Protein AF-A0A9D0L719-F1 (afdb_monomer)

Foldseek 3Di:
DDDDDDDDDDDDDDDDPPPPPQDDPAAQLVDFDPNNPPPATRLSDPSLLDAPSPDQADQVDPGNSNVPPDHHLRDPSQLDAPGPFAADAPPPDRSVNNPAHHLSDPSQLPAPGPDDADQVDQDNSVVNPGHHLRDPSQQDAPGPDDAPLDDQDRSNRPPAHHLRDPSCLPPPVNQAALVPQQLVVCCVFADDVQDQHDCDHVQRHHSNDLVQQQDFHPVCVVVRHGNLLCVLVCLVVVVPPPVTDRDDPVNSVSSVSCVVSPHHD

Nearest PDB structures (foldseek):
  1b82-assembly2_B  TM=2.796E-01  e=8.563E+00  Phanerodontia chrysosporium

pLDDT: mean 88.13, std 13.25, range [36.31, 97.19]

Secondary structure (DSSP, 8-state):
---------------------PPPS---TTSSS-SS-SS--GGGSGGG-STTS-PPP-TTSSS-SS-SS--GGGSGGG--TT-S----TTSSS-SS-SS--GGGSGGG--TTSS----TTSSS-TT-SS--GGGSGGG-STT-S----SSSS--SS-SS--GGGSGGGTT-GGGS--IIIIIHHHHHHHT--TTTT-SSS-GGG--TT-HHHHTSBPSTTGGGT-BHHHHHHHHHHTT-SSTTSPPPPHHHHHHHHHHHHTT---

Structure (mmCIF, N/CA/C/O backbone):
data_AF-A0A9D0L719-F1
#
_entry.id   AF-A0A9D0L719-F1
#
loop_
_atom_site.group_PDB
_atom_site.id
_atom_site.type_symbol
_atom_site.label_atom_id
_atom_site.label_alt_id
_atom_site.label_comp_id
_atom_site.label_asym_id
_atom_site.label_entity_id
_atom_site.label_seq_id
_atom_site.pdbx_PDB_ins_code
_atom_site.Cartn_x
_atom_site.Cartn_y
_atom_site.Cartn_z
_atom_site.occupancy
_atom_site.B_iso_or_equiv
_atom_site.auth_seq_id
_atom_site.auth_comp_id
_atom_site.auth_asym_id
_atom_site.auth_atom_id
_atom_site.pdbx_PDB_model_num
ATOM 1 N N . MET A 1 1 ? -54.153 -22.529 121.493 1.00 42.50 1 MET A N 1
ATOM 2 C CA . MET A 1 1 ? -53.128 -22.123 120.504 1.00 42.50 1 MET A CA 1
ATOM 3 C C . MET A 1 1 ? -53.772 -21.974 119.135 1.00 42.50 1 MET A C 1
ATOM 5 O O . MET A 1 1 ? -54.238 -22.976 118.611 1.00 42.50 1 MET A O 1
ATOM 9 N N . LYS A 1 2 ? -53.812 -20.753 118.588 1.00 40.91 2 LYS A N 1
ATOM 10 C CA . LYS A 1 2 ? -53.581 -20.433 117.163 1.00 40.91 2 LYS A CA 1
ATOM 11 C C . LYS A 1 2 ? -53.784 -18.927 116.959 1.00 40.91 2 LYS A C 1
ATOM 13 O O . LYS A 1 2 ? -54.899 -18.427 117.037 1.00 40.91 2 LYS A O 1
ATOM 18 N N . VAL A 1 3 ? -52.668 -18.232 116.759 1.00 36.31 3 VAL A N 1
ATOM 19 C CA . VAL A 1 3 ? -52.584 -16.821 116.361 1.00 36.31 3 VAL A CA 1
ATOM 20 C C . VAL A 1 3 ? -52.858 -16.746 114.854 1.00 36.31 3 VAL A C 1
ATOM 22 O O . VAL A 1 3 ? -52.366 -17.595 114.111 1.00 36.31 3 VAL A O 1
ATOM 25 N N . ARG A 1 4 ? -53.652 -15.769 114.401 1.00 45.12 4 ARG A N 1
ATOM 26 C CA . ARG A 1 4 ? -53.838 -15.449 112.975 1.00 45.12 4 ARG A CA 1
ATOM 27 C C . ARG A 1 4 ? -52.968 -14.239 112.626 1.00 45.12 4 ARG A C 1
ATOM 29 O O . ARG A 1 4 ? -53.037 -13.232 113.323 1.00 45.12 4 ARG A O 1
ATOM 36 N N . VAL A 1 5 ? -52.172 -14.348 111.564 1.00 44.00 5 VAL A N 1
ATOM 37 C CA . VAL A 1 5 ? -51.312 -13.285 111.019 1.00 44.00 5 VAL A CA 1
ATOM 38 C C . VAL A 1 5 ? -51.608 -13.130 109.527 1.00 44.00 5 VAL A C 1
ATOM 40 O O . VAL A 1 5 ? -51.545 -14.139 108.835 1.00 44.00 5 VAL A O 1
ATOM 43 N N . GLY A 1 6 ? -51.874 -11.878 109.109 1.00 45.22 6 GLY A N 1
ATOM 44 C CA . GLY A 1 6 ? -51.647 -11.239 107.788 1.00 45.22 6 GLY A CA 1
ATOM 45 C C . GLY A 1 6 ? -52.233 -11.904 106.527 1.00 45.22 6 GLY A C 1
ATOM 46 O O . GLY A 1 6 ? -52.475 -13.096 106.503 1.00 45.22 6 GLY A O 1
ATOM 47 N N . TRP A 1 7 ? -52.482 -11.229 105.406 1.00 45.81 7 TRP A N 1
ATOM 48 C CA . TRP A 1 7 ? -51.793 -10.084 104.809 1.00 45.81 7 TRP A CA 1
ATOM 49 C C . TRP A 1 7 ? -52.713 -9.362 103.802 1.00 45.81 7 TRP A C 1
ATOM 51 O O . TRP A 1 7 ? -53.583 -9.982 103.194 1.00 45.81 7 TRP A O 1
ATOM 61 N N . LEU A 1 8 ? -52.491 -8.055 103.628 1.00 49.97 8 LEU A N 1
ATOM 62 C CA . LEU A 1 8 ? -53.053 -7.208 102.568 1.00 49.97 8 LEU A CA 1
ATOM 63 C C . LEU A 1 8 ? -52.314 -7.462 101.244 1.00 49.97 8 LEU A C 1
ATOM 65 O O . LEU A 1 8 ? -51.085 -7.473 101.238 1.00 49.97 8 LEU A O 1
ATOM 69 N N . ALA A 1 9 ? -53.042 -7.588 100.132 1.00 52.53 9 ALA A N 1
ATOM 70 C CA . ALA A 1 9 ? -52.480 -7.566 98.781 1.00 52.53 9 ALA A CA 1
ATOM 71 C C . ALA A 1 9 ? -53.086 -6.393 97.993 1.00 52.53 9 ALA A C 1
ATOM 73 O O . ALA A 1 9 ? -54.304 -6.296 97.851 1.00 52.53 9 ALA A O 1
ATOM 74 N N . ALA A 1 10 ? -52.224 -5.485 97.532 1.00 51.38 10 ALA A N 1
ATOM 75 C CA . ALA A 1 10 ? -52.569 -4.344 96.691 1.00 51.38 10 ALA A CA 1
ATOM 76 C C . ALA A 1 10 ? -52.697 -4.785 95.224 1.00 51.38 10 ALA A C 1
ATOM 78 O O . ALA A 1 10 ? -51.830 -5.488 94.709 1.00 51.38 10 ALA A O 1
ATOM 79 N N . ALA A 1 11 ? -53.774 -4.368 94.557 1.00 50.62 11 ALA A N 1
ATOM 80 C CA . ALA A 1 11 ? -53.999 -4.620 93.139 1.00 50.62 11 ALA A CA 1
ATOM 81 C C . ALA A 1 11 ? -53.225 -3.598 92.290 1.00 50.62 11 ALA A C 1
ATOM 83 O O . ALA A 1 11 ? -53.517 -2.403 92.328 1.00 50.62 11 ALA A O 1
ATOM 84 N N . VAL A 1 12 ? -52.243 -4.077 91.526 1.00 52.75 12 VAL A N 1
ATOM 85 C CA . VAL A 1 12 ? -51.563 -3.313 90.473 1.00 52.75 12 VAL A CA 1
ATOM 86 C C . VAL A 1 12 ? -52.356 -3.503 89.183 1.00 52.75 12 VAL A C 1
ATOM 88 O O . VAL A 1 12 ? -52.535 -4.627 88.719 1.00 52.75 12 VAL A O 1
ATOM 91 N N . TRP A 1 13 ? -52.859 -2.405 88.624 1.00 50.84 13 TRP A N 1
ATOM 92 C CA . TRP A 1 13 ? -53.508 -2.386 87.317 1.00 50.84 13 TRP A CA 1
ATOM 93 C C . TRP A 1 13 ? -52.431 -2.405 86.229 1.00 50.84 13 TRP A C 1
ATOM 95 O O . TRP A 1 13 ? -51.700 -1.432 86.061 1.00 50.84 13 TRP A O 1
ATOM 105 N N . LEU A 1 14 ? -52.321 -3.522 85.510 1.00 50.91 14 LEU A N 1
ATOM 106 C CA . LEU A 1 14 ? -51.529 -3.614 84.285 1.00 50.91 14 LEU A CA 1
ATOM 107 C C . LEU A 1 14 ? -52.309 -2.930 83.156 1.00 50.91 14 LEU A C 1
ATOM 109 O O . LEU A 1 14 ? -53.367 -3.407 82.749 1.00 50.91 14 LEU A O 1
ATOM 113 N N . VAL A 1 15 ? -51.790 -1.807 82.666 1.00 55.16 15 VAL A N 1
ATOM 114 C CA . VAL A 1 15 ? -52.204 -1.228 81.383 1.00 55.16 15 VAL A CA 1
ATOM 115 C C . VAL A 1 15 ? -51.510 -2.061 80.300 1.00 55.16 15 VAL A C 1
ATOM 117 O O . VAL A 1 15 ? -50.293 -2.244 80.400 1.00 55.16 15 VAL A O 1
ATOM 120 N N . PRO A 1 16 ? -52.217 -2.615 79.301 1.00 50.12 16 PRO A N 1
ATOM 121 C CA . PRO A 1 16 ? -51.558 -3.362 78.245 1.00 50.12 16 PRO A CA 1
ATOM 122 C C . PRO A 1 16 ? -50.763 -2.368 77.396 1.00 50.12 16 PRO A C 1
ATOM 124 O O . PRO A 1 16 ? -51.339 -1.526 76.711 1.00 50.12 16 PRO A O 1
ATOM 127 N N . LEU A 1 17 ? -49.434 -2.459 77.468 1.00 50.00 17 LEU A N 1
ATOM 128 C CA . LEU A 1 17 ? -48.547 -1.921 76.446 1.00 50.00 17 LEU A CA 1
ATOM 129 C C . LEU A 1 17 ? -48.868 -2.667 75.149 1.00 50.00 17 LEU A C 1
ATOM 131 O O . LEU A 1 17 ? -48.388 -3.775 74.924 1.00 50.00 17 LEU A O 1
ATOM 135 N N . TRP A 1 18 ? -49.715 -2.071 74.315 1.00 53.53 18 TRP A N 1
ATOM 136 C CA . TRP A 1 18 ? -49.665 -2.325 72.884 1.00 53.53 18 TRP A CA 1
ATOM 137 C C . TRP A 1 18 ? -48.338 -1.739 72.411 1.00 53.53 18 TRP A C 1
ATOM 139 O O . TRP A 1 18 ? -48.244 -0.552 72.111 1.00 53.53 18 TRP A O 1
ATOM 149 N N . ALA A 1 19 ? -47.287 -2.559 72.446 1.00 51.88 19 ALA A N 1
ATOM 150 C CA . ALA A 1 19 ? -46.149 -2.331 71.580 1.00 51.88 19 ALA A CA 1
ATOM 151 C C . ALA A 1 19 ? -46.726 -2.298 70.164 1.00 51.88 19 ALA A C 1
ATOM 153 O O . ALA A 1 19 ? -47.329 -3.279 69.724 1.00 51.88 19 ALA A O 1
ATOM 154 N N . ALA A 1 20 ? -46.629 -1.142 69.510 1.00 51.88 20 ALA A N 1
ATOM 155 C CA . ALA A 1 20 ? -46.748 -1.088 68.068 1.00 51.88 20 ALA A CA 1
ATOM 156 C C . ALA A 1 20 ? -45.791 -2.158 67.542 1.00 51.88 20 ALA A C 1
ATOM 158 O O . ALA A 1 20 ? -44.602 -2.135 67.861 1.00 51.88 20 ALA A O 1
ATOM 159 N N . ALA A 1 21 ? -46.336 -3.166 66.870 1.00 49.75 21 ALA A N 1
ATOM 160 C CA . ALA A 1 21 ? -45.510 -4.056 66.090 1.00 49.75 21 ALA A CA 1
ATOM 161 C C . ALA A 1 21 ? -44.836 -3.161 65.047 1.00 49.75 21 ALA A C 1
ATOM 163 O O . ALA A 1 21 ? -45.523 -2.663 64.159 1.00 49.75 21 ALA A O 1
ATOM 164 N N . CYS A 1 22 ? -43.537 -2.896 65.213 1.00 50.44 22 CYS A N 1
ATOM 165 C CA . CYS A 1 22 ? -42.690 -2.566 64.079 1.00 50.44 22 CYS A CA 1
ATOM 166 C C . CYS A 1 22 ? -42.919 -3.691 63.073 1.00 50.44 22 CYS A C 1
ATOM 168 O O . CYS A 1 22 ? -42.755 -4.872 63.402 1.00 50.44 22 CYS A O 1
ATOM 170 N N . THR A 1 23 ? -43.440 -3.325 61.912 1.00 54.09 23 THR A N 1
ATOM 171 C CA . THR A 1 23 ? -43.460 -4.188 60.740 1.00 54.09 23 THR A CA 1
ATOM 172 C C . THR A 1 23 ? -42.029 -4.637 60.421 1.00 54.09 23 THR A C 1
ATOM 174 O O . THR A 1 23 ? -41.075 -3.997 60.864 1.00 54.09 23 THR A O 1
ATOM 177 N N . PRO A 1 24 ? -41.880 -5.819 59.804 1.00 54.25 24 PRO A N 1
ATOM 178 C CA . PRO A 1 24 ? -40.588 -6.461 59.611 1.00 54.25 24 PRO A CA 1
ATOM 179 C C . PRO A 1 24 ? -39.684 -5.630 58.700 1.00 54.25 24 PRO A C 1
ATOM 181 O O . PRO A 1 24 ? -40.173 -4.830 57.919 1.00 54.25 24 PRO A O 1
ATOM 184 N N . GLU A 1 25 ? -38.392 -5.904 58.835 1.00 64.56 25 GLU A N 1
ATOM 185 C CA . GLU A 1 25 ? -37.200 -5.446 58.105 1.00 64.56 25 GLU A CA 1
AT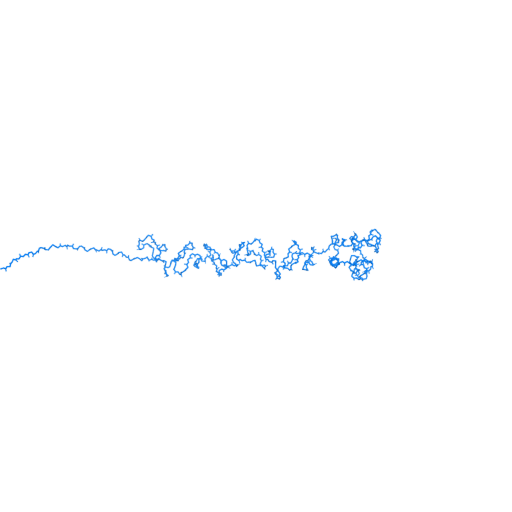OM 186 C C . GLU A 1 25 ? -37.287 -5.749 56.590 1.00 64.56 25 GLU A C 1
ATOM 188 O O . GLU A 1 25 ? -36.450 -6.465 56.044 1.00 64.56 25 GLU A O 1
ATOM 193 N N . PHE A 1 26 ? -38.389 -5.363 55.948 1.00 79.56 26 PHE A N 1
ATOM 194 C CA . PHE A 1 26 ? -38.754 -5.753 54.594 1.00 79.56 26 PHE A CA 1
ATOM 195 C C . PHE A 1 26 ? -39.176 -4.524 53.798 1.00 79.56 26 PHE A C 1
ATOM 197 O O . PHE A 1 26 ? -40.250 -3.973 54.043 1.00 79.56 26 PHE A O 1
ATOM 204 N N . GLU A 1 27 ? -38.338 -4.180 52.831 1.00 86.31 27 GLU A N 1
ATOM 205 C CA . GLU A 1 27 ? -38.606 -3.186 51.802 1.00 86.31 27 GLU A CA 1
ATOM 206 C C . GLU A 1 27 ? -39.452 -3.800 50.673 1.00 86.31 27 GLU A C 1
ATOM 208 O O . GLU A 1 27 ? -39.205 -4.934 50.242 1.00 86.31 27 GLU A O 1
ATOM 213 N N . ASP A 1 28 ? -40.480 -3.080 50.208 1.00 86.81 28 ASP A N 1
ATOM 214 C CA . ASP A 1 28 ? -41.312 -3.490 49.068 1.00 86.81 28 ASP A CA 1
ATOM 215 C C . ASP A 1 28 ? -40.892 -2.740 47.802 1.00 86.81 28 ASP A C 1
ATOM 217 O O . ASP A 1 28 ? -41.445 -1.704 47.455 1.00 86.81 28 ASP A O 1
ATOM 221 N N . CYS A 1 29 ? -39.979 -3.342 47.046 1.00 86.56 29 CYS A N 1
ATOM 222 C CA . CYS A 1 29 ? -39.356 -2.776 45.841 1.00 86.56 29 CYS A CA 1
ATOM 223 C C . CYS A 1 29 ? -40.323 -2.455 44.687 1.00 86.56 29 CYS A C 1
ATOM 225 O O . CYS A 1 29 ? -39.916 -1.958 43.639 1.00 86.56 29 CYS A O 1
ATOM 227 N N . GLN A 1 30 ? -41.606 -2.803 44.821 1.00 85.25 30 GLN A N 1
ATOM 228 C CA . GLN A 1 30 ? -42.641 -2.528 43.823 1.00 85.25 30 GLN A CA 1
ATOM 229 C C . GLN A 1 30 ? -43.542 -1.352 44.212 1.00 85.25 30 GLN A C 1
ATOM 231 O O . GLN A 1 30 ? -44.488 -1.040 43.473 1.00 85.25 30 GLN A O 1
ATOM 236 N N . GLN A 1 31 ? -43.314 -0.727 45.367 1.00 84.31 31 GLN A N 1
ATOM 237 C CA . GLN A 1 31 ? -44.047 0.439 45.842 1.00 84.31 31 GLN A CA 1
ATOM 238 C C . GLN A 1 31 ? -43.074 1.581 46.151 1.00 84.31 31 GLN A C 1
ATOM 240 O O . GLN A 1 31 ? -42.043 1.331 46.744 1.00 84.31 31 GLN A O 1
ATOM 245 N N . PRO A 1 32 ? -43.426 2.831 45.800 1.00 86.88 32 PRO A N 1
ATOM 246 C CA . PRO A 1 32 ? -42.600 3.983 46.133 1.00 86.88 32 PRO A CA 1
ATOM 247 C C . PRO A 1 32 ? -42.640 4.281 47.634 1.00 86.88 32 PRO A C 1
ATOM 249 O O . PRO A 1 32 ? -43.701 4.673 48.143 1.00 86.88 32 PRO A O 1
ATOM 252 N N . GLY A 1 33 ? -41.496 4.211 48.310 1.00 89.81 33 GLY A N 1
ATOM 253 C CA . GLY A 1 33 ? -41.402 4.448 49.749 1.00 89.81 33 GLY A CA 1
ATOM 254 C C . GLY A 1 33 ? -40.082 3.990 50.364 1.00 89.81 33 GLY A C 1
ATOM 255 O O . GLY A 1 33 ? -39.223 3.497 49.661 1.00 89.81 33 GLY A O 1
ATOM 256 N N . ASP A 1 34 ? -39.934 4.280 51.660 1.00 90.75 34 ASP A N 1
ATOM 257 C CA . ASP A 1 34 ? -38.930 3.709 52.575 1.00 90.75 34 ASP A CA 1
ATOM 258 C C . ASP A 1 34 ? -39.771 2.974 53.629 1.00 90.75 34 ASP A C 1
ATOM 260 O O . ASP A 1 34 ? -40.221 3.568 54.622 1.00 90.75 34 ASP A O 1
ATOM 264 N N . GLU A 1 35 ? -40.190 1.751 53.303 1.00 90.44 35 GLU A N 1
ATOM 265 C CA . GLU A 1 35 ? -41.173 0.980 54.070 1.00 90.44 35 GLU A CA 1
ATOM 266 C C . GLU A 1 35 ? -40.598 0.455 55.387 1.00 90.44 35 GLU A C 1
ATOM 268 O O . GLU A 1 35 ? -41.354 0.241 56.350 1.00 90.44 35 GLU A O 1
ATOM 273 N N . ASP A 1 36 ? -39.282 0.248 55.438 1.00 88.44 36 ASP A N 1
ATOM 274 C CA . ASP A 1 36 ? -38.571 -0.242 56.617 1.00 88.44 36 ASP A CA 1
ATOM 275 C C . ASP A 1 36 ? -37.967 0.878 57.504 1.00 88.44 36 ASP A C 1
ATOM 277 O O . ASP A 1 36 ? -37.484 0.601 58.611 1.00 88.44 36 ASP A O 1
ATOM 281 N N . GLU A 1 37 ? -38.109 2.142 57.084 1.00 89.38 37 GLU A N 1
ATOM 282 C CA . GLU A 1 37 ? -37.642 3.373 57.738 1.00 89.38 37 GLU A CA 1
ATOM 283 C C . GLU A 1 37 ? -36.113 3.411 57.971 1.00 89.38 37 GLU A C 1
ATOM 285 O O . GLU A 1 37 ? -35.635 4.018 58.947 1.00 89.38 37 GLU A O 1
ATOM 290 N N . ASN A 1 38 ? -35.322 2.760 57.110 1.00 89.31 38 ASN A N 1
ATOM 291 C CA . ASN A 1 38 ? -33.860 2.714 57.215 1.00 89.31 38 ASN A CA 1
ATOM 292 C C . ASN A 1 38 ? -33.152 3.914 56.545 1.00 89.31 38 ASN A C 1
ATOM 294 O O . ASN A 1 38 ? -31.953 4.130 56.779 1.00 89.31 38 ASN A O 1
ATOM 298 N N . GLY A 1 39 ? -33.897 4.741 55.804 1.00 90.94 39 GLY A N 1
ATOM 299 C CA . GLY A 1 39 ? -33.417 5.938 55.115 1.00 90.94 39 GLY A CA 1
ATOM 300 C C . GLY A 1 39 ? -33.054 5.739 53.642 1.00 90.94 39 GLY A C 1
ATOM 301 O O . GLY A 1 39 ? -32.592 6.707 53.026 1.00 90.94 39 GLY A O 1
ATOM 302 N N . TYR A 1 40 ? -33.246 4.540 53.100 1.00 90.88 40 TYR A N 1
ATOM 303 C CA . TYR A 1 40 ? -33.174 4.203 51.680 1.00 90.88 40 TYR A CA 1
ATOM 304 C C . TYR A 1 40 ? -34.565 3.778 51.199 1.00 90.88 40 TYR A C 1
ATOM 306 O O . TYR A 1 40 ? -35.425 3.461 52.006 1.00 90.88 40 TYR A O 1
ATOM 314 N N . ALA A 1 41 ? -34.813 3.896 49.901 1.00 90.25 41 ALA A N 1
ATOM 315 C CA . ALA A 1 41 ? -36.130 3.701 49.311 1.00 90.25 41 ALA A CA 1
ATOM 316 C C . ALA A 1 41 ? -35.980 3.009 47.962 1.00 90.25 41 ALA A C 1
ATOM 318 O O . ALA A 1 41 ? -35.047 3.331 47.218 1.00 90.25 41 ALA A O 1
ATOM 319 N N . ASP A 1 42 ? -36.923 2.142 47.604 1.00 88.00 42 ASP A N 1
ATOM 320 C CA . ASP A 1 42 ? -36.975 1.528 46.273 1.00 88.00 42 ASP A CA 1
ATOM 321 C C . ASP A 1 42 ? -35.630 0.845 45.899 1.00 88.00 42 ASP A C 1
ATOM 323 O O . ASP A 1 42 ? -35.023 0.126 46.691 1.00 88.00 42 ASP A O 1
ATOM 327 N N . CYS A 1 43 ? -35.119 1.086 44.687 1.00 90.75 43 CYS A N 1
ATOM 328 C CA . CYS A 1 43 ? -33.845 0.539 44.211 1.00 90.75 43 CYS A CA 1
ATOM 329 C C . CYS A 1 43 ? -32.598 1.210 44.795 1.00 90.75 43 CYS A C 1
ATOM 331 O O . CYS A 1 43 ? -31.495 0.701 44.591 1.00 90.75 43 CYS A O 1
ATOM 333 N N . ASP A 1 44 ? -32.760 2.301 45.549 1.00 90.38 44 ASP A N 1
ATOM 334 C CA . ASP A 1 44 ? -31.671 2.850 46.359 1.00 90.38 44 ASP A CA 1
ATOM 335 C C . ASP A 1 44 ? -31.486 2.043 47.663 1.00 90.38 44 ASP A C 1
ATOM 337 O O . ASP A 1 44 ? -30.468 2.207 48.344 1.00 90.38 44 ASP A O 1
ATOM 341 N N . ASP A 1 45 ? -32.441 1.171 48.027 1.00 90.50 45 ASP A N 1
ATOM 342 C CA . ASP A 1 45 ? -32.318 0.243 49.151 1.00 90.50 45 ASP A CA 1
ATOM 343 C C . ASP A 1 45 ? -31.706 -1.098 48.721 1.00 90.50 45 ASP A C 1
ATOM 345 O O . ASP A 1 45 ? -32.198 -1.826 47.859 1.00 90.50 45 ASP A O 1
ATOM 349 N N . ARG A 1 46 ? -30.646 -1.497 49.423 1.00 89.56 46 ARG A N 1
ATOM 350 C CA . ARG A 1 46 ? -29.968 -2.780 49.227 1.00 89.56 46 ARG A CA 1
ATOM 351 C C . ARG A 1 46 ? -30.842 -4.000 49.536 1.00 89.56 46 ARG A C 1
ATOM 353 O O . ARG A 1 46 ? -30.522 -5.101 49.087 1.00 89.56 46 ARG A O 1
ATOM 360 N N . ALA A 1 47 ? -31.909 -3.851 50.314 1.00 89.44 47 ALA A N 1
ATOM 361 C CA . ALA A 1 47 ? -32.901 -4.901 50.520 1.00 89.44 47 ALA A CA 1
ATOM 362 C C . ALA A 1 47 ? -33.593 -5.310 49.205 1.00 89.44 47 ALA A C 1
ATOM 364 O O . ALA A 1 47 ? -34.065 -6.447 49.107 1.00 89.44 47 ALA A O 1
ATOM 365 N N . CYS A 1 48 ? -33.585 -4.430 48.197 1.00 90.25 48 CYS A N 1
ATOM 366 C CA . CYS A 1 48 ? -34.169 -4.662 46.879 1.00 90.25 48 CYS A CA 1
ATOM 367 C C . CYS A 1 48 ? -33.248 -5.330 45.860 1.00 90.25 48 CYS A C 1
ATOM 369 O O . CYS A 1 48 ? -33.731 -5.809 44.833 1.00 90.25 48 CYS A O 1
ATOM 371 N N . TRP A 1 49 ? -31.962 -5.464 46.180 1.00 91.25 49 TRP A N 1
ATOM 372 C CA . TRP A 1 49 ? -30.963 -6.127 45.342 1.00 91.25 49 TRP A CA 1
ATOM 373 C C . TRP A 1 49 ? -31.006 -7.646 45.553 1.00 91.25 49 TRP A C 1
ATOM 375 O O . TRP A 1 49 ? -30.139 -8.259 46.187 1.00 91.25 49 TRP A O 1
ATOM 385 N N . VAL A 1 50 ? -32.110 -8.253 45.114 1.00 87.81 50 VAL A N 1
ATOM 386 C CA . VAL A 1 50 ? -32.407 -9.687 45.228 1.00 87.81 50 VAL A CA 1
ATOM 387 C C . VAL A 1 50 ? -33.020 -10.212 43.933 1.00 87.81 50 VAL A C 1
ATOM 389 O O . VAL A 1 50 ? -33.761 -9.501 43.265 1.00 87.81 50 VAL A O 1
ATOM 392 N N . VAL A 1 51 ? -32.776 -11.489 43.612 1.00 84.00 51 VAL A N 1
ATOM 393 C CA . VAL A 1 51 ? -33.231 -12.107 42.352 1.00 84.00 51 VAL A CA 1
ATOM 394 C C . VAL A 1 51 ? -34.740 -11.910 42.162 1.00 84.00 51 VAL A C 1
ATOM 396 O O . VAL A 1 51 ? -35.549 -12.454 42.924 1.00 84.00 51 VAL A O 1
ATOM 399 N N . GLY A 1 52 ? -35.119 -11.174 41.114 1.00 77.75 52 GLY A N 1
ATOM 400 C CA . GLY A 1 52 ? -36.515 -10.848 40.802 1.00 77.75 52 GLY A CA 1
ATOM 401 C C . GLY A 1 52 ? -37.090 -9.642 41.560 1.00 77.75 52 GLY A C 1
ATOM 402 O O . GLY A 1 52 ? -38.313 -9.472 41.555 1.00 77.75 52 GLY A O 1
ATOM 403 N N . GLY A 1 53 ? -36.238 -8.829 42.197 1.00 78.88 53 GLY A N 1
ATOM 404 C CA . GLY A 1 53 ? -36.571 -7.559 42.858 1.00 78.88 53 GLY A CA 1
ATOM 405 C C . GLY A 1 53 ? -36.965 -6.446 41.882 1.00 78.88 53 GLY A C 1
ATOM 406 O O . GLY A 1 53 ? -37.769 -5.587 42.233 1.00 78.88 53 GLY A O 1
ATOM 407 N N . GLY A 1 54 ? -36.515 -6.532 40.624 1.00 83.00 54 GLY A N 1
ATOM 408 C CA . GLY A 1 54 ? -36.947 -5.648 39.536 1.00 83.00 54 GLY A CA 1
ATOM 409 C C . GLY A 1 54 ? -36.221 -4.304 39.474 1.00 83.00 54 GLY A C 1
ATOM 410 O O . GLY A 1 54 ? -36.670 -3.420 38.743 1.00 83.00 54 GLY A O 1
ATOM 411 N N . CYS A 1 55 ? -35.129 -4.156 40.221 1.00 89.50 55 CYS A N 1
ATOM 412 C CA . CYS A 1 55 ? -34.196 -3.055 40.046 1.00 89.50 55 CYS A CA 1
ATOM 413 C C . CYS A 1 55 ? -33.357 -3.274 38.790 1.00 89.50 55 CYS A C 1
ATOM 415 O O . CYS A 1 55 ? -33.159 -4.403 38.362 1.00 89.50 55 CYS A O 1
ATOM 417 N N . GLN A 1 56 ? -33.000 -2.177 38.135 1.00 89.38 56 GLN A N 1
ATOM 418 C CA . GLN A 1 56 ? -32.155 -2.190 36.948 1.00 89.38 56 GLN A CA 1
ATOM 419 C C . GLN A 1 56 ? -30.752 -1.804 37.366 1.00 89.38 56 GLN A C 1
ATOM 421 O O . GLN A 1 56 ? -30.594 -1.023 38.309 1.00 89.38 56 GLN A O 1
ATOM 426 N N . GLU A 1 57 ? -29.782 -2.299 36.619 1.00 91.38 57 GLU A N 1
ATOM 427 C CA . GLU A 1 57 ? -28.391 -2.041 36.922 1.00 91.38 57 GLU A CA 1
ATOM 428 C C . GLU A 1 57 ? -27.991 -0.578 36.798 1.00 91.38 57 GLU A C 1
ATOM 430 O O . GLU A 1 57 ? -28.426 0.166 35.906 1.00 91.38 57 GLU A O 1
ATOM 435 N N . VAL A 1 58 ? -27.120 -0.166 37.717 1.00 92.31 58 VAL A N 1
ATOM 436 C CA . VAL A 1 58 ? -26.452 1.128 37.675 1.00 92.31 58 VAL A CA 1
ATOM 437 C C . VAL A 1 58 ? -25.027 0.901 37.173 1.00 92.31 58 VAL A C 1
ATOM 439 O O . VAL A 1 58 ? -24.117 0.531 37.906 1.00 92.31 58 VAL A O 1
ATOM 442 N N . CYS A 1 59 ? -24.806 1.178 35.890 1.00 94.19 59 CYS A N 1
ATOM 443 C CA . CYS A 1 59 ? -23.605 0.747 35.163 1.00 94.19 59 CYS A CA 1
ATOM 444 C C . CYS A 1 59 ? -22.263 1.357 35.615 1.00 94.19 59 CYS A C 1
ATOM 446 O O . CYS A 1 59 ? -21.202 0.903 35.186 1.00 94.19 59 CYS A O 1
ATOM 448 N N . ASP A 1 60 ? -22.275 2.380 36.472 1.00 92.00 60 ASP A N 1
ATOM 449 C CA . ASP A 1 60 ? -21.083 2.961 37.103 1.00 92.00 60 ASP A CA 1
ATOM 450 C C . ASP A 1 60 ? -20.947 2.603 38.599 1.00 92.00 60 ASP A C 1
ATOM 452 O O . ASP A 1 60 ? -20.088 3.153 39.303 1.00 92.00 60 ASP A O 1
ATOM 456 N N . SER A 1 61 ? -21.763 1.659 39.079 1.00 91.00 61 SER A N 1
ATOM 457 C CA . SER A 1 61 ? -21.771 1.147 40.446 1.00 91.00 61 SER A CA 1
ATOM 458 C C . SER A 1 61 ? -20.843 -0.073 40.616 1.00 91.00 61 SER A C 1
ATOM 460 O O . SER A 1 61 ? -20.194 -0.564 39.690 1.00 91.00 61 SER A O 1
ATOM 462 N N . THR A 1 62 ? -20.710 -0.532 41.862 1.00 93.25 62 THR A N 1
ATOM 463 C CA . THR A 1 62 ? -20.036 -1.798 42.208 1.00 93.25 62 THR A CA 1
ATOM 464 C C . THR A 1 62 ? -20.987 -2.757 42.919 1.00 93.25 62 THR A C 1
ATOM 466 O O . THR A 1 62 ? -20.551 -3.555 43.757 1.00 93.25 62 THR A O 1
ATOM 469 N N . PHE A 1 63 ? -22.283 -2.579 42.707 1.00 92.62 63 PHE A N 1
ATOM 470 C CA . PHE A 1 63 ? -23.336 -3.381 43.297 1.00 92.62 63 PHE A CA 1
ATOM 471 C C . PHE A 1 63 ? -24.124 -4.057 42.179 1.00 92.62 63 PHE A C 1
ATOM 473 O O . PHE A 1 63 ? -24.130 -3.577 41.063 1.00 92.62 63 PHE A O 1
ATOM 480 N N . ASP A 1 64 ? -24.679 -5.209 42.523 1.00 93.19 64 ASP A N 1
ATOM 481 C CA . ASP A 1 64 ? -25.481 -6.087 41.672 1.00 93.19 64 ASP A CA 1
ATOM 482 C C . ASP A 1 64 ? -26.933 -5.788 42.065 1.00 93.19 64 ASP A C 1
ATOM 484 O O . ASP A 1 64 ? -27.454 -6.368 43.026 1.00 93.19 64 ASP A O 1
ATOM 488 N N . GLU A 1 65 ? -27.465 -4.701 41.509 1.00 93.19 65 GLU A N 1
ATOM 489 C CA . GLU A 1 65 ? -28.761 -4.112 41.836 1.00 93.19 65 GLU A CA 1
ATOM 490 C C . GLU A 1 65 ? -29.939 -5.024 41.461 1.00 93.19 65 GLU A C 1
ATOM 492 O O . GLU A 1 65 ? -30.965 -5.017 42.152 1.00 93.19 65 GLU A O 1
ATOM 497 N N . ASP A 1 66 ? -29.807 -5.831 40.414 1.00 92.31 66 ASP A N 1
ATOM 498 C CA . ASP A 1 66 ? -30.822 -6.775 39.948 1.00 92.31 66 ASP A CA 1
ATOM 499 C C . ASP A 1 66 ? -30.619 -8.213 40.494 1.00 92.31 66 ASP A C 1
ATOM 501 O O . ASP A 1 66 ? -31.559 -9.030 40.506 1.00 92.31 66 ASP A O 1
ATOM 505 N N . ALA A 1 67 ? -29.441 -8.457 41.085 1.00 92.94 67 ALA A N 1
ATOM 506 C CA . ALA A 1 67 ? -28.989 -9.677 41.746 1.00 92.94 67 ALA A CA 1
ATOM 507 C C . ALA A 1 67 ? -28.848 -10.896 40.825 1.00 92.94 67 ALA A C 1
ATOM 509 O O . ALA A 1 67 ? -29.043 -12.037 41.282 1.00 92.94 67 ALA A O 1
ATOM 510 N N . ASP A 1 68 ? -28.541 -10.692 39.549 1.00 92.50 68 ASP A N 1
ATOM 511 C CA . ASP A 1 68 ? -28.291 -11.766 38.592 1.00 92.50 68 ASP A CA 1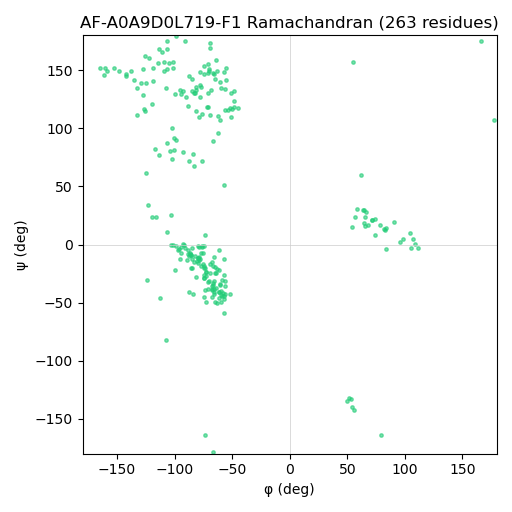
ATOM 512 C C . ASP A 1 68 ? -26.862 -12.349 38.682 1.00 92.50 68 ASP A C 1
ATOM 514 O O . ASP A 1 68 ? -26.615 -13.491 38.257 1.00 92.50 68 ASP A O 1
ATOM 518 N N . GLY A 1 69 ? -25.965 -11.643 39.378 1.00 92.88 69 GLY A N 1
ATOM 519 C CA . GLY A 1 69 ? -24.588 -12.041 39.649 1.00 92.88 69 GLY A CA 1
ATOM 520 C C . GLY A 1 69 ? -23.519 -11.255 38.889 1.00 92.88 69 GLY A C 1
ATOM 521 O O . GLY A 1 69 ? -22.332 -11.568 39.082 1.00 92.88 69 GLY A O 1
ATOM 522 N N . ALA A 1 70 ? -23.894 -10.280 38.064 1.00 94.88 70 ALA A N 1
ATOM 523 C CA . ALA A 1 70 ? -23.000 -9.297 37.465 1.00 94.88 70 ALA A CA 1
ATOM 524 C C . ALA A 1 70 ? -23.171 -7.908 38.122 1.00 94.88 70 ALA A C 1
ATOM 526 O O . ALA A 1 70 ? -23.843 -7.772 39.135 1.00 94.88 70 ALA A O 1
ATOM 527 N N . TYR A 1 71 ? -22.346 -6.934 37.731 1.00 94.19 71 TYR A N 1
ATOM 528 C CA . TYR A 1 71 ? -22.466 -5.546 38.199 1.00 94.19 71 TYR A CA 1
ATOM 529 C C . TYR A 1 71 ? -21.652 -4.602 37.314 1.00 94.19 71 TYR A C 1
ATOM 531 O O . TYR A 1 71 ? -20.580 -4.961 36.798 1.00 94.19 71 TYR A O 1
ATOM 539 N N . GLY A 1 72 ? -22.089 -3.345 37.230 1.00 93.25 72 GLY A N 1
ATOM 540 C CA . GLY A 1 72 ? -21.414 -2.319 36.435 1.00 93.25 72 GLY A CA 1
ATOM 541 C C . GLY A 1 72 ? -21.257 -2.747 34.970 1.00 93.25 72 GLY A C 1
ATOM 542 O O . GLY A 1 72 ? -22.106 -3.425 34.417 1.00 93.25 72 GLY A O 1
ATOM 543 N N . CYS A 1 73 ? -20.135 -2.417 34.328 1.00 95.31 73 CYS A N 1
ATOM 544 C CA . CYS A 1 73 ? -19.914 -2.795 32.921 1.00 95.31 73 CYS A CA 1
ATOM 545 C C . CYS A 1 73 ? -19.591 -4.274 32.664 1.00 95.31 73 CYS A C 1
ATOM 547 O O . CYS A 1 73 ? -19.393 -4.656 31.514 1.00 95.31 73 CYS A O 1
ATOM 549 N N . PHE A 1 74 ? -19.508 -5.100 33.709 1.00 95.00 74 PHE A N 1
ATOM 550 C CA . PHE A 1 74 ? -19.434 -6.554 33.538 1.00 95.00 74 PHE A CA 1
ATOM 551 C C . PHE A 1 74 ? -20.819 -7.198 33.406 1.00 95.00 74 PHE A C 1
ATOM 553 O O . PHE A 1 74 ? -20.890 -8.414 33.241 1.00 95.00 74 PHE A O 1
ATOM 560 N N . ASP A 1 75 ? -21.871 -6.393 33.521 1.00 94.88 75 ASP A N 1
ATOM 561 C CA . ASP A 1 75 ? -23.268 -6.777 33.402 1.00 94.88 75 ASP A CA 1
ATOM 562 C C . ASP A 1 75 ? -23.792 -6.535 31.983 1.00 94.88 75 ASP A C 1
ATOM 564 O O . ASP A 1 75 ? -23.557 -5.461 31.420 1.00 94.88 75 ASP A O 1
ATOM 568 N N . ASP A 1 76 ? -24.486 -7.511 31.397 1.00 94.56 76 ASP A N 1
ATOM 569 C CA . ASP A 1 76 ? -25.019 -7.397 30.040 1.00 94.56 76 ASP A CA 1
ATOM 570 C C . ASP A 1 76 ? -26.244 -6.482 29.939 1.00 94.56 76 ASP A C 1
ATOM 572 O O . ASP A 1 76 ? -26.501 -5.934 28.862 1.00 94.56 76 ASP A O 1
ATOM 576 N N . ASP A 1 77 ? -26.935 -6.196 31.048 1.00 93.50 77 ASP A N 1
ATOM 577 C CA . ASP A 1 77 ? -27.989 -5.173 31.084 1.00 93.50 77 ASP A CA 1
ATOM 578 C C . ASP A 1 77 ? -27.431 -3.758 30.831 1.00 93.50 77 ASP A C 1
ATOM 580 O O . ASP A 1 77 ? -28.164 -2.847 30.425 1.00 93.50 77 ASP A O 1
ATOM 584 N N . CYS A 1 78 ? -26.119 -3.571 31.008 1.00 95.50 78 CYS A N 1
ATOM 585 C CA . CYS A 1 78 ? -25.418 -2.313 30.767 1.00 95.50 78 CYS A CA 1
ATOM 586 C C . CYS A 1 78 ? -24.906 -2.123 29.332 1.00 95.50 78 CYS A C 1
ATOM 588 O O . CYS A 1 78 ? -24.467 -1.020 28.983 1.00 95.50 78 CYS A O 1
ATOM 590 N N . TRP A 1 79 ? -24.991 -3.152 28.489 1.00 95.88 79 TRP A N 1
ATOM 591 C CA . TRP A 1 79 ? -24.485 -3.157 27.114 1.00 95.88 79 TRP A CA 1
ATOM 592 C C . TRP A 1 79 ? -25.536 -2.609 26.143 1.00 95.88 79 TRP A C 1
ATOM 594 O O . TRP A 1 79 ? -26.206 -3.327 25.396 1.00 95.88 79 TRP A O 1
ATOM 604 N N . VAL A 1 80 ? -25.751 -1.293 26.213 1.00 94.50 80 VAL A N 1
ATOM 605 C CA . VAL A 1 80 ? -26.788 -0.584 25.451 1.00 94.50 80 VAL A CA 1
ATOM 606 C C . VAL A 1 80 ? -26.223 0.616 24.704 1.00 94.50 80 VAL A C 1
ATOM 608 O O . VAL A 1 80 ? -25.482 1.409 25.276 1.00 94.50 80 VAL A O 1
ATOM 611 N N . ALA A 1 81 ? -26.679 0.823 23.464 1.00 95.31 81 ALA A N 1
ATOM 612 C CA . ALA A 1 81 ? -26.249 1.931 22.612 1.00 95.31 81 ALA A CA 1
ATOM 613 C C . ALA A 1 81 ? -26.277 3.296 23.326 1.00 95.31 81 ALA A C 1
ATOM 615 O O . ALA A 1 81 ? -27.343 3.812 23.694 1.00 95.31 81 ALA A O 1
ATOM 616 N N . GLY A 1 82 ? -25.106 3.925 23.449 1.00 90.06 82 GLY A N 1
ATOM 617 C CA . GLY A 1 82 ? -24.945 5.214 24.130 1.00 90.06 82 GLY A CA 1
ATOM 618 C C . GLY A 1 82 ? -24.917 5.121 25.660 1.00 90.06 82 GLY A C 1
ATOM 619 O O . GLY A 1 82 ? -25.113 6.142 26.329 1.00 90.06 82 GLY A O 1
ATOM 620 N N . GLY A 1 83 ? -24.699 3.919 26.197 1.00 91.00 83 GLY A N 1
ATOM 621 C CA . GLY A 1 83 ? -24.406 3.652 27.599 1.00 91.00 83 GLY A CA 1
ATOM 622 C C . GLY A 1 83 ? -23.054 4.218 28.044 1.00 91.00 83 GLY A C 1
ATOM 623 O O . GLY A 1 83 ? -22.351 4.907 27.304 1.00 91.00 83 GLY A O 1
ATOM 624 N N . SER A 1 84 ? -22.704 3.982 29.309 1.00 91.62 84 SER A N 1
ATOM 625 C CA . SER A 1 84 ? -21.436 4.446 29.897 1.00 91.62 84 SER A CA 1
ATOM 626 C C . SER A 1 84 ? -20.284 3.460 29.738 1.00 91.62 84 SER A C 1
ATOM 628 O O . SER A 1 84 ? -19.138 3.821 30.021 1.00 91.62 84 SER A O 1
ATOM 630 N N . CYS A 1 85 ? -20.593 2.224 29.358 1.00 95.19 85 CYS A N 1
ATOM 631 C CA . CYS A 1 85 ? -19.615 1.165 29.227 1.00 95.19 85 CYS A CA 1
ATOM 632 C C . CYS A 1 85 ? -18.769 1.347 27.978 1.00 95.19 85 CYS A C 1
ATOM 634 O O . CYS A 1 85 ? -19.133 2.075 27.057 1.00 95.19 85 CYS A O 1
ATOM 636 N N . LYS A 1 86 ? -17.560 0.800 28.048 1.00 95.50 86 LYS A N 1
ATOM 637 C CA . LYS A 1 86 ? -16.568 0.882 26.991 1.00 95.50 86 LYS A CA 1
ATOM 638 C C . LYS A 1 86 ? -16.252 -0.509 26.520 1.00 95.50 86 LYS A C 1
ATOM 640 O O . LYS A 1 86 ? -16.114 -1.398 27.358 1.00 95.50 86 LYS A O 1
ATOM 645 N N . GLU A 1 87 ? -16.083 -0.610 25.216 1.00 96.06 87 GLU A N 1
ATOM 646 C CA . GLU A 1 87 ? -15.729 -1.846 24.560 1.00 96.06 87 GLU A CA 1
ATOM 647 C C . GLU A 1 87 ? -14.440 -2.441 25.139 1.00 96.06 87 GLU A C 1
ATOM 649 O O . GLU A 1 87 ? -13.439 -1.744 25.381 1.00 96.06 87 GLU A O 1
ATOM 654 N N . VAL A 1 88 ? -14.476 -3.746 25.405 1.00 95.56 88 VAL A N 1
ATOM 655 C CA . VAL A 1 88 ? -13.350 -4.522 25.916 1.00 95.56 88 VAL A CA 1
ATOM 656 C C . VAL A 1 88 ? -12.809 -5.397 24.795 1.00 95.56 88 VAL A C 1
ATOM 658 O O . VAL A 1 88 ? -13.098 -6.582 24.690 1.00 95.56 88 VAL A O 1
ATOM 661 N N . CYS A 1 89 ? -11.899 -4.824 24.016 1.00 96.31 89 CYS A N 1
ATOM 662 C CA . CYS A 1 89 ? -11.307 -5.460 22.841 1.00 96.31 89 CYS A CA 1
ATOM 663 C C . CYS A 1 89 ? -10.753 -6.875 23.115 1.00 96.31 89 CYS A C 1
ATOM 665 O O . CYS A 1 89 ? -9.716 -7.041 23.772 1.00 96.31 89 CYS A O 1
ATOM 667 N N . GLY A 1 90 ? -11.420 -7.895 22.569 1.00 94.56 90 GLY A N 1
ATOM 668 C CA . GLY A 1 90 ? -11.083 -9.316 22.684 1.00 94.56 90 GLY A CA 1
ATOM 669 C C . GLY A 1 90 ? -11.977 -10.117 23.642 1.00 94.56 90 GLY A C 1
ATOM 670 O O . GLY A 1 90 ? -11.619 -11.255 23.979 1.00 94.56 90 GLY A O 1
ATOM 671 N N . SER A 1 91 ? -13.083 -9.544 24.125 1.00 94.12 91 SER A N 1
ATOM 672 C CA . SER A 1 91 ? -14.075 -10.202 24.980 1.00 94.12 91 SER A CA 1
ATOM 673 C C . SER A 1 91 ? -15.077 -11.058 24.192 1.00 94.12 91 SER A C 1
ATOM 675 O O . SER A 1 91 ? -15.560 -12.065 24.727 1.00 94.12 91 SER A O 1
ATOM 677 N N . GLY A 1 92 ? -15.346 -10.718 22.926 1.00 95.50 92 GLY A N 1
ATOM 678 C CA . GLY A 1 92 ? -16.401 -11.313 22.104 1.00 95.50 92 GLY A CA 1
ATOM 679 C C . GLY A 1 92 ? -17.802 -10.743 22.339 1.00 95.50 92 GLY A C 1
ATOM 680 O O . GLY A 1 92 ? -18.771 -11.381 21.909 1.00 95.50 92 GLY A O 1
ATOM 681 N N . PHE A 1 93 ? -17.926 -9.614 23.038 1.00 96.38 93 PHE A N 1
ATOM 682 C CA . PHE A 1 93 ? -19.192 -8.943 23.348 1.00 96.38 93 PHE A CA 1
ATOM 683 C C . PHE A 1 93 ? -19.155 -7.480 22.894 1.00 96.38 93 PHE A C 1
ATOM 685 O O . PHE A 1 93 ? -18.091 -6.975 22.601 1.00 96.38 93 PHE A O 1
ATOM 692 N N . ASP A 1 94 ? -20.328 -6.859 22.780 1.00 97.00 94 ASP A N 1
ATOM 693 C CA . ASP A 1 94 ? -20.531 -5.458 22.378 1.00 97.00 94 ASP A CA 1
ATOM 694 C C . ASP A 1 94 ? -20.864 -4.669 23.648 1.00 97.00 94 ASP A C 1
ATOM 696 O O . ASP A 1 94 ? -22.037 -4.526 24.004 1.00 97.00 94 ASP A O 1
ATOM 700 N N . GLU A 1 95 ? -19.851 -4.300 24.435 1.00 96.88 95 GLU A N 1
ATOM 701 C CA . GLU A 1 95 ? -20.068 -3.804 25.801 1.00 96.88 95 GLU A CA 1
ATOM 702 C C . GLU A 1 95 ? -20.554 -2.357 25.865 1.00 96.88 95 GLU A C 1
ATOM 704 O O . GLU A 1 95 ? -21.091 -1.930 26.894 1.00 96.88 95 GLU A O 1
ATOM 709 N N . ASP A 1 96 ? -20.387 -1.587 24.793 1.00 96.31 96 ASP A N 1
ATOM 710 C CA . ASP A 1 96 ? -20.955 -0.242 24.678 1.00 96.31 96 ASP A CA 1
ATOM 711 C C . ASP A 1 96 ? -22.284 -0.194 23.893 1.00 96.31 96 ASP A C 1
ATOM 713 O O . ASP A 1 96 ? -22.978 0.836 23.885 1.00 96.31 96 ASP A O 1
ATOM 717 N N . GLY A 1 97 ? -22.690 -1.339 23.338 1.00 96.38 97 GLY A N 1
ATOM 718 C CA . GLY A 1 97 ? -23.985 -1.610 22.732 1.00 96.38 97 GLY A CA 1
ATOM 719 C C . GLY A 1 97 ? -24.206 -0.908 21.395 1.00 96.38 97 GLY A C 1
ATOM 720 O O . GLY A 1 97 ? -25.368 -0.664 21.036 1.00 96.38 97 GLY A O 1
ATOM 721 N N . ASP A 1 98 ? -23.149 -0.498 20.693 1.00 96.25 98 ASP A N 1
ATOM 722 C CA . ASP A 1 98 ? -23.242 0.238 19.430 1.00 96.25 98 ASP A CA 1
ATOM 723 C C . ASP A 1 98 ? -23.531 -0.653 18.205 1.00 96.25 98 ASP A C 1
ATOM 725 O O . ASP A 1 98 ? -23.982 -0.159 17.157 1.00 96.25 98 ASP A O 1
ATOM 729 N N . GLY A 1 99 ? -23.417 -1.973 18.382 1.00 96.12 99 GLY A N 1
ATOM 730 C CA . GLY A 1 99 ? -23.681 -3.005 17.386 1.00 96.12 99 GLY A CA 1
ATOM 731 C C . GLY A 1 99 ? -22.433 -3.689 16.828 1.00 96.12 99 GLY A C 1
ATOM 732 O O . GLY A 1 99 ? -22.581 -4.505 15.907 1.00 96.12 99 GLY A O 1
ATOM 733 N N . SER A 1 100 ? -21.252 -3.367 17.350 1.00 97.00 100 SER A N 1
ATOM 734 C CA . SER A 1 100 ? -19.950 -3.911 16.951 1.00 97.00 100 SER A CA 1
ATOM 735 C C . SER A 1 100 ? -19.265 -4.555 18.161 1.00 97.00 100 SER A C 1
ATOM 737 O O . SER A 1 100 ? -19.683 -4.349 19.286 1.00 97.00 100 SER A O 1
ATOM 739 N N . SER A 1 101 ? -18.283 -5.428 17.944 1.00 96.56 101 SER A N 1
ATOM 740 C CA . SER A 1 101 ? -17.564 -6.078 19.050 1.00 96.56 101 SER A CA 1
ATOM 741 C C . SER A 1 101 ? -16.123 -6.367 18.661 1.00 96.56 101 SER A C 1
ATOM 743 O O . SER A 1 101 ? -15.854 -6.717 17.505 1.00 96.56 101 SER A O 1
ATOM 745 N N . ASP A 1 102 ? -15.214 -6.342 19.627 1.00 96.00 102 ASP A N 1
ATOM 746 C CA . ASP A 1 102 ? -13.786 -6.594 19.450 1.00 96.00 102 ASP A CA 1
ATOM 747 C C . ASP A 1 102 ? -13.172 -5.733 18.327 1.00 96.00 102 ASP A C 1
ATOM 749 O O . ASP A 1 102 ? -13.365 -4.529 18.258 1.00 96.00 102 ASP A O 1
ATOM 753 N N . CYS A 1 103 ? -12.398 -6.339 17.424 1.00 96.62 103 CYS A N 1
ATOM 754 C CA . CYS A 1 103 ? -11.736 -5.622 16.336 1.00 96.62 103 CYS A CA 1
ATOM 755 C C . CYS A 1 103 ? -12.656 -5.253 15.174 1.00 96.62 103 CYS A C 1
ATOM 757 O O . CYS A 1 103 ? -12.227 -4.512 14.291 1.00 96.62 103 CYS A O 1
ATOM 759 N N . ASP A 1 104 ? -13.903 -5.732 15.187 1.00 96.38 104 ASP A N 1
ATOM 760 C CA . ASP A 1 104 ? -14.935 -5.201 14.300 1.00 96.38 104 ASP A CA 1
ATOM 761 C C . ASP A 1 104 ? -15.481 -3.855 14.830 1.00 96.38 104 ASP A C 1
ATOM 763 O O . ASP A 1 104 ? -16.170 -3.153 14.089 1.00 96.38 104 ASP A O 1
ATOM 767 N N . ASP A 1 105 ? -15.164 -3.482 16.079 1.00 96.94 105 ASP A N 1
ATOM 768 C CA . ASP A 1 105 ? -15.519 -2.209 16.707 1.00 96.94 105 ASP A CA 1
ATOM 769 C C . ASP A 1 105 ? -14.419 -1.146 16.535 1.00 96.94 105 ASP A C 1
ATOM 771 O O . ASP A 1 105 ? -13.238 -1.373 16.807 1.00 96.94 105 ASP A O 1
ATOM 775 N N . SER A 1 106 ? -14.817 0.058 16.123 1.00 95.56 106 SER A N 1
ATOM 776 C CA . SER A 1 106 ? -13.909 1.192 15.946 1.00 95.56 106 SER A CA 1
ATOM 777 C C . SER A 1 106 ? -13.409 1.831 17.245 1.00 95.56 106 SER A C 1
ATOM 779 O O . SER A 1 106 ? -12.369 2.494 17.230 1.00 95.56 106 SER A O 1
ATOM 781 N N . ASP A 1 107 ? -14.090 1.627 18.376 1.00 95.69 107 ASP A N 1
ATOM 782 C CA . ASP A 1 107 ? -13.610 2.049 19.699 1.00 95.69 107 ASP A CA 1
ATOM 783 C C . ASP A 1 107 ? -12.351 1.256 20.115 1.00 95.69 107 ASP A C 1
ATOM 785 O O . ASP A 1 107 ? -11.568 1.724 20.952 1.00 95.69 107 ASP A O 1
ATOM 789 N N . CYS A 1 108 ? -12.099 0.106 19.475 1.00 96.81 108 CYS A N 1
ATOM 790 C CA . CYS A 1 108 ? -10.910 -0.723 19.669 1.00 96.81 108 CYS A CA 1
ATOM 791 C C . CYS A 1 108 ? -9.695 -0.346 18.813 1.00 96.81 108 CYS A C 1
ATOM 793 O O . CYS A 1 108 ? -8.594 -0.853 19.060 1.00 96.81 108 CYS A O 1
ATOM 795 N N . TRP A 1 109 ? -9.858 0.566 17.856 1.00 96.50 109 TRP A N 1
ATOM 796 C CA . TRP A 1 109 ? -8.806 0.986 16.930 1.00 96.50 109 TRP A CA 1
ATOM 797 C C . TRP A 1 109 ? -7.931 2.077 17.555 1.00 96.50 109 TRP A C 1
ATOM 799 O O . TRP A 1 109 ? -8.089 3.281 17.325 1.00 96.50 109 TRP A O 1
ATOM 809 N N . VAL A 1 110 ? -7.027 1.653 18.441 1.00 95.31 110 VAL A N 1
ATOM 810 C CA . VAL A 1 110 ? -6.140 2.537 19.210 1.00 95.31 110 VAL A CA 1
ATOM 811 C C . VAL A 1 110 ? -4.697 2.050 19.173 1.00 95.31 110 VAL A C 1
ATOM 813 O O . VAL A 1 110 ? -4.440 0.889 19.471 1.00 95.31 110 VAL A O 1
ATOM 816 N N . LYS A 1 111 ? -3.740 2.963 18.941 1.00 96.31 111 LYS A N 1
ATOM 817 C CA . LYS A 1 111 ? -2.302 2.650 18.871 1.00 96.31 111 LYS A CA 1
ATOM 818 C C . LYS A 1 111 ? -1.818 1.732 19.997 1.00 96.31 111 LYS A C 1
ATOM 820 O O . LYS A 1 111 ? -1.784 2.134 21.168 1.00 96.31 111 LYS A O 1
ATOM 825 N N . GLY A 1 112 ? -1.327 0.549 19.629 1.00 92.06 112 GLY A N 1
ATOM 826 C CA . GLY A 1 112 ? -0.839 -0.462 20.577 1.00 92.06 112 GLY A CA 1
ATOM 827 C C . GLY A 1 112 ? -1.956 -1.192 21.331 1.00 92.06 112 GLY A C 1
ATOM 828 O O . GLY A 1 112 ? -1.718 -1.699 22.433 1.00 92.06 112 GLY A O 1
ATOM 829 N N . GLY A 1 113 ? -3.163 -1.182 20.765 1.00 92.81 113 GLY A N 1
ATOM 830 C CA . GLY A 1 113 ? -4.340 -1.909 21.215 1.00 92.81 113 GLY A CA 1
ATOM 831 C C . GLY A 1 113 ? -4.256 -3.409 20.934 1.00 92.81 113 GLY A C 1
ATOM 832 O O . GLY A 1 113 ? -3.183 -3.973 20.722 1.00 92.81 113 GLY A O 1
ATOM 833 N N . ALA A 1 114 ? -5.406 -4.079 21.014 1.00 93.38 114 ALA A N 1
ATOM 834 C CA . ALA A 1 114 ? -5.502 -5.527 20.818 1.00 93.38 114 ALA A CA 1
ATOM 835 C C . ALA A 1 114 ? -5.626 -5.932 19.341 1.00 93.38 114 ALA A C 1
ATOM 837 O O . ALA A 1 114 ? -5.371 -7.090 19.003 1.00 93.38 114 ALA A O 1
ATOM 838 N N . CYS A 1 115 ? -6.037 -4.995 18.494 1.00 95.44 115 CYS A N 1
ATOM 839 C CA . CYS A 1 115 ? -6.329 -5.234 17.095 1.00 95.44 115 CYS A CA 1
ATOM 840 C C . CYS A 1 115 ? -5.076 -5.100 16.243 1.00 95.44 115 CYS A C 1
ATOM 842 O O . CYS A 1 115 ? -4.170 -4.336 16.563 1.00 95.44 115 CYS A O 1
ATOM 844 N N . GLN A 1 116 ? -5.012 -5.939 15.216 1.00 94.38 116 GLN A N 1
ATOM 845 C CA . GLN A 1 116 ? -3.968 -5.907 14.205 1.00 94.38 116 GLN A CA 1
ATOM 846 C C . GLN A 1 116 ? -4.574 -5.339 12.936 1.00 94.38 116 GLN A C 1
ATOM 848 O O . GLN A 1 116 ? -5.761 -5.558 12.679 1.00 94.38 116 GLN A O 1
ATOM 853 N N . GLU A 1 117 ? -3.735 -4.701 12.140 1.00 95.44 117 GLU A N 1
ATOM 854 C CA . GLU A 1 117 ? -4.145 -4.140 10.869 1.00 95.44 117 GLU A CA 1
ATOM 855 C C . GLU A 1 117 ? -4.702 -5.213 9.920 1.00 95.44 117 GLU A C 1
ATOM 857 O O . GLU A 1 117 ? -4.139 -6.308 9.750 1.00 95.44 117 GLU A O 1
ATOM 862 N N . VAL A 1 118 ? -5.827 -4.902 9.275 1.00 94.94 118 VAL A N 1
ATOM 863 C CA . VAL A 1 118 ? -6.407 -5.736 8.227 1.00 94.94 118 VAL A CA 1
ATOM 864 C C . VAL A 1 118 ? -5.998 -5.161 6.878 1.00 94.94 118 VAL A C 1
ATOM 866 O O . VAL A 1 118 ? -6.734 -4.449 6.218 1.00 94.94 118 VAL A O 1
ATOM 869 N N . CYS A 1 119 ? -4.863 -5.613 6.364 1.00 95.38 119 CYS A N 1
ATOM 870 C CA . CYS A 1 119 ? -4.232 -5.090 5.143 1.00 95.38 119 CYS A CA 1
ATOM 871 C C . CYS A 1 119 ? -5.066 -5.095 3.842 1.00 95.38 119 CYS A C 1
ATOM 873 O O . CYS A 1 119 ? -4.658 -4.524 2.833 1.00 95.38 119 CYS A O 1
ATOM 875 N N . ALA A 1 120 ? -6.207 -5.790 3.811 1.00 92.69 120 ALA A N 1
ATOM 876 C CA . ALA A 1 120 ? -7.147 -5.768 2.683 1.00 92.69 120 ALA A CA 1
ATOM 877 C C . ALA A 1 120 ? -8.250 -4.695 2.830 1.00 92.69 120 ALA A C 1
ATOM 879 O O . ALA A 1 120 ? -9.142 -4.602 1.980 1.00 92.69 120 ALA A O 1
ATOM 880 N N . SER A 1 121 ? -8.216 -3.951 3.932 1.00 92.81 121 SER A N 1
ATOM 881 C CA . SER A 1 121 ? -9.099 -2.866 4.335 1.00 92.81 121 SER A CA 1
ATOM 882 C C . SER A 1 121 ? -8.354 -1.523 4.192 1.00 92.81 121 SER A C 1
ATOM 884 O O . SER A 1 121 ? -7.169 -1.478 3.883 1.00 92.81 121 SER A O 1
ATOM 886 N N . GLU A 1 122 ? -9.094 -0.420 4.297 1.00 93.56 122 GLU A N 1
ATOM 887 C CA . GLU A 1 122 ? -8.561 0.956 4.273 1.00 93.56 122 GLU A CA 1
ATOM 888 C C . GLU A 1 122 ? -8.836 1.648 5.622 1.00 93.56 122 GLU A C 1
ATOM 890 O O . GLU A 1 122 ? -9.019 2.868 5.692 1.00 93.56 122 GLU A O 1
ATOM 895 N N . GLN A 1 123 ? -9.005 0.849 6.672 1.00 95.69 123 GLN A N 1
ATOM 896 C CA . GLN A 1 123 ? -9.228 1.287 8.044 1.00 95.69 123 GLN A CA 1
ATOM 897 C C . GLN A 1 123 ? -7.927 1.064 8.817 1.00 95.69 123 GLN A C 1
ATOM 899 O O . GLN A 1 123 ? -7.107 0.276 8.389 1.00 95.69 123 GLN A O 1
ATOM 904 N N . ASP A 1 124 ? -7.747 1.814 9.894 1.00 96.56 124 ASP A N 1
ATOM 905 C CA . ASP A 1 124 ? -6.549 1.818 10.742 1.00 96.56 124 ASP A CA 1
ATOM 906 C C . ASP A 1 124 ? -6.897 1.004 11.990 1.00 96.56 124 ASP A C 1
ATOM 908 O O . ASP A 1 124 ? -7.276 1.578 13.014 1.00 96.56 124 ASP A O 1
ATOM 912 N N . GLU A 1 125 ? -6.974 -0.325 11.860 1.00 96.75 125 GLU A N 1
ATOM 913 C CA . GLU A 1 125 ? -7.584 -1.173 12.897 1.00 96.75 125 GLU A CA 1
ATOM 914 C C . GLU A 1 125 ? -6.709 -1.304 14.148 1.00 96.75 125 GLU A C 1
ATOM 916 O O . GLU A 1 125 ? -7.219 -1.554 15.244 1.00 96.75 125 GLU A O 1
ATOM 921 N N . ASP A 1 126 ? -5.401 -1.104 14.023 1.00 96.31 126 ASP A N 1
ATOM 922 C CA . ASP A 1 126 ? -4.479 -1.049 15.157 1.00 96.31 126 ASP A CA 1
ATOM 923 C C . ASP A 1 126 ? -4.293 0.385 15.714 1.00 96.31 126 ASP A C 1
ATOM 925 O O . ASP A 1 126 ? -3.638 0.575 16.749 1.00 96.31 126 ASP A O 1
ATOM 929 N N . GLY A 1 127 ? -4.919 1.386 15.081 1.00 96.50 127 GLY A N 1
ATOM 930 C CA . GLY A 1 127 ? -4.994 2.788 15.501 1.00 96.50 127 GLY A CA 1
ATOM 931 C C . GLY A 1 127 ? -3.647 3.512 15.508 1.00 96.50 127 GLY A C 1
ATOM 932 O O . GLY A 1 127 ? -3.442 4.457 16.289 1.00 96.50 127 GLY A O 1
ATOM 933 N N . ASP A 1 128 ? -2.702 3.018 14.725 1.00 96.38 128 ASP A N 1
ATOM 934 C CA . ASP A 1 128 ? -1.332 3.468 14.593 1.00 96.38 128 ASP A CA 1
ATOM 935 C C . ASP A 1 128 ? -1.212 4.787 13.805 1.00 96.38 128 ASP A C 1
ATOM 937 O O . ASP A 1 128 ? -0.336 5.618 14.128 1.00 96.38 128 ASP A O 1
ATOM 941 N N . GLY A 1 129 ? -2.158 5.026 12.893 1.00 95.94 129 GLY A N 1
ATOM 942 C CA . GLY A 1 129 ? -2.237 6.184 12.007 1.00 95.94 129 GLY A CA 1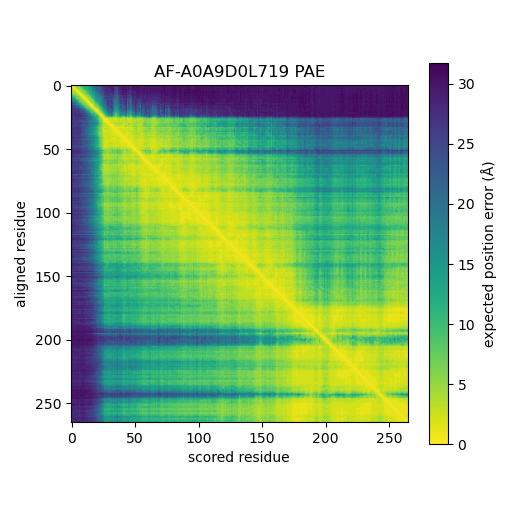
ATOM 943 C C . GLY A 1 129 ? -2.005 5.865 10.529 1.00 95.94 129 GLY A C 1
ATOM 944 O O . GLY A 1 129 ? -2.087 6.794 9.708 1.00 95.94 129 GLY A O 1
ATOM 945 N N . PHE A 1 130 ? -1.706 4.612 10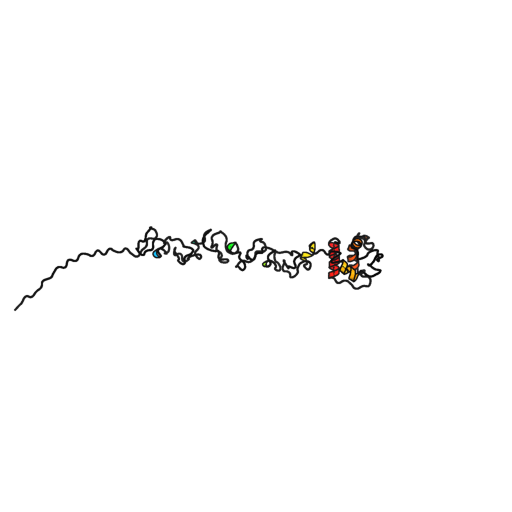.194 1.00 96.38 130 PHE A N 1
ATOM 946 C CA . PHE A 1 130 ? -1.630 4.092 8.833 1.00 96.38 130 PHE A CA 1
ATOM 947 C C . PHE A 1 130 ? -2.744 3.057 8.604 1.00 96.38 130 PHE A C 1
ATOM 949 O O . PHE A 1 130 ? -3.538 2.796 9.492 1.00 96.38 130 PHE A O 1
ATOM 956 N N . ALA A 1 131 ? -2.958 2.667 7.348 1.00 95.62 131 ALA A N 1
ATOM 957 C CA . ALA A 1 131 ? -4.043 1.763 6.973 1.00 95.62 131 ALA A CA 1
ATOM 958 C C . ALA A 1 131 ? -3.730 1.097 5.633 1.00 95.62 131 ALA A C 1
ATOM 960 O O . ALA A 1 131 ? -3.116 1.712 4.742 1.00 95.62 131 ALA A O 1
ATOM 961 N N . GLY A 1 132 ? -4.214 -0.128 5.457 1.00 93.31 132 GLY A N 1
ATOM 962 C CA . GLY A 1 132 ? -4.025 -0.918 4.247 1.00 93.31 132 GLY A CA 1
ATOM 963 C C . GLY A 1 132 ? -2.547 -1.054 3.878 1.00 93.31 132 GLY A C 1
ATOM 964 O O . GLY A 1 132 ? -1.677 -1.187 4.725 1.00 93.31 132 GLY A O 1
ATOM 965 N N . CYS A 1 133 ? -2.218 -0.969 2.588 1.00 94.44 133 CYS A N 1
ATOM 966 C CA . CYS A 1 133 ? -0.826 -1.122 2.139 1.00 94.44 133 CYS A CA 1
ATOM 967 C C . CYS A 1 133 ? 0.086 0.082 2.386 1.00 94.44 133 CYS A C 1
ATOM 969 O O . CYS A 1 133 ? 1.266 0.036 2.038 1.00 94.44 133 CYS A O 1
ATOM 971 N N . LEU A 1 134 ? -0.445 1.167 2.952 1.00 93.81 134 LEU A N 1
ATOM 972 C CA . LEU A 1 134 ? 0.388 2.257 3.457 1.00 93.81 134 LEU A CA 1
ATOM 973 C C . LEU A 1 134 ? 0.861 2.001 4.891 1.00 93.81 134 LEU A C 1
ATOM 975 O O . LEU A 1 134 ? 1.678 2.780 5.380 1.00 93.81 134 LEU A O 1
ATOM 979 N N . ASP A 1 135 ? 0.332 0.961 5.533 1.00 95.31 135 ASP A N 1
ATOM 980 C CA . ASP A 1 135 ? 0.713 0.507 6.860 1.00 95.31 135 ASP A CA 1
ATOM 981 C C . ASP A 1 135 ? 1.920 -0.434 6.803 1.00 95.31 135 ASP A C 1
ATOM 983 O O . ASP A 1 135 ? 1.952 -1.362 5.990 1.00 95.31 135 ASP A O 1
ATOM 987 N N . ASP A 1 136 ? 2.920 -0.199 7.652 1.00 93.94 136 ASP A N 1
ATOM 988 C CA . ASP A 1 136 ? 4.126 -1.022 7.705 1.00 93.94 136 ASP A CA 1
ATOM 989 C C . ASP A 1 136 ? 3.901 -2.389 8.362 1.00 93.94 136 ASP A C 1
ATOM 991 O O . ASP A 1 136 ? 4.644 -3.330 8.064 1.00 93.94 136 ASP A O 1
ATOM 995 N N . ASP A 1 137 ? 2.841 -2.563 9.155 1.00 94.31 137 ASP A N 1
ATOM 996 C CA . ASP A 1 137 ? 2.433 -3.876 9.669 1.00 94.31 137 ASP A CA 1
ATOM 997 C C . ASP A 1 137 ? 1.917 -4.802 8.551 1.00 94.31 137 ASP A C 1
ATOM 999 O O . ASP A 1 137 ? 1.871 -6.029 8.715 1.00 94.31 137 ASP A O 1
ATOM 1003 N N . CYS A 1 138 ? 1.605 -4.242 7.379 1.00 95.62 138 CYS A N 1
ATOM 1004 C CA . CYS A 1 138 ? 1.191 -4.983 6.191 1.00 95.62 138 CYS A CA 1
ATOM 1005 C C . CYS A 1 138 ? 2.331 -5.436 5.281 1.00 95.62 138 CYS A C 1
ATOM 1007 O O . CYS A 1 138 ? 2.087 -6.182 4.327 1.00 95.62 138 CYS A O 1
ATOM 1009 N N . TRP A 1 139 ? 3.562 -5.035 5.587 1.00 94.69 139 TRP A N 1
ATOM 1010 C CA . TRP A 1 139 ? 4.747 -5.318 4.783 1.00 94.69 139 TRP A CA 1
ATOM 1011 C C . TRP A 1 139 ? 5.435 -6.598 5.269 1.00 94.69 139 TRP A C 1
ATOM 1013 O O . TRP A 1 139 ? 6.400 -6.589 6.039 1.00 94.69 139 TRP A O 1
ATOM 1023 N N . TYR A 1 140 ? 4.888 -7.742 4.858 1.00 93.12 140 TYR A N 1
ATOM 1024 C CA . TYR A 1 140 ? 5.419 -9.064 5.189 1.00 93.12 140 TYR A CA 1
ATOM 1025 C C . TYR A 1 140 ? 5.301 -10.034 4.013 1.00 93.12 140 TYR A C 1
ATOM 1027 O O . TYR A 1 140 ? 4.313 -10.012 3.287 1.00 93.12 140 TYR A O 1
ATOM 1035 N N . ALA A 1 141 ? 6.271 -10.951 3.903 1.00 92.06 141 ALA A N 1
ATOM 1036 C CA . ALA A 1 141 ? 6.323 -11.960 2.846 1.00 92.06 141 ALA A CA 1
ATOM 1037 C C . ALA A 1 141 ? 4.989 -12.708 2.661 1.00 92.06 141 ALA A C 1
ATOM 1039 O O . ALA A 1 141 ? 4.426 -13.236 3.626 1.00 92.06 141 ALA A O 1
ATOM 1040 N N . ASP A 1 142 ? 4.545 -12.825 1.407 1.00 85.56 142 ASP A N 1
ATOM 1041 C CA . ASP A 1 142 ? 3.240 -13.378 1.005 1.00 85.56 142 ASP A CA 1
ATOM 1042 C C . ASP A 1 142 ? 2.023 -12.547 1.493 1.00 85.56 142 ASP A C 1
ATOM 1044 O O . ASP A 1 142 ? 0.894 -13.055 1.537 1.00 85.56 142 ASP A O 1
ATOM 1048 N N . GLY A 1 143 ? 2.241 -11.281 1.864 1.00 89.06 143 GLY A N 1
ATOM 1049 C CA . GLY A 1 143 ? 1.208 -10.302 2.192 1.00 89.06 143 GLY A CA 1
ATOM 1050 C C . GLY A 1 143 ? 0.383 -9.856 0.974 1.00 89.06 143 GLY A C 1
ATOM 1051 O O . GLY A 1 143 ? 0.641 -10.263 -0.161 1.00 89.06 143 GLY A O 1
ATOM 1052 N N . PRO A 1 144 ? -0.678 -9.055 1.182 1.00 91.38 144 PRO A N 1
ATOM 1053 C CA . PRO A 1 144 ? -1.550 -8.607 0.095 1.00 91.38 144 PRO A CA 1
ATOM 1054 C C . PRO A 1 144 ? -1.011 -7.391 -0.670 1.00 91.38 144 PRO A C 1
ATOM 1056 O O . PRO A 1 144 ? -1.591 -7.021 -1.695 1.00 91.38 144 PRO A O 1
ATOM 1059 N N . CYS A 1 145 ? 0.040 -6.755 -0.160 1.00 92.81 145 CYS A N 1
ATOM 1060 C CA . CYS A 1 145 ? 0.599 -5.534 -0.710 1.00 92.81 145 CYS A CA 1
ATOM 1061 C C . CYS A 1 145 ? 1.578 -5.837 -1.836 1.00 92.81 145 CYS A C 1
ATOM 1063 O O . CYS A 1 145 ? 2.262 -6.852 -1.826 1.00 92.81 145 CYS A O 1
ATOM 1065 N N . ALA A 1 146 ? 1.554 -4.978 -2.850 1.00 92.06 146 ALA A N 1
ATOM 1066 C CA . ALA A 1 146 ? 2.471 -5.035 -3.974 1.00 92.06 146 ALA A CA 1
ATOM 1067 C C . ALA A 1 146 ? 3.440 -3.864 -3.863 1.00 92.06 146 ALA A C 1
ATOM 1069 O O . ALA A 1 146 ? 3.043 -2.786 -3.413 1.00 92.06 146 ALA A O 1
ATOM 1070 N N . GLU A 1 147 ? 4.653 -4.068 -4.358 1.00 92.38 147 GLU A N 1
ATOM 1071 C CA . GLU A 1 147 ? 5.695 -3.051 -4.391 1.00 92.38 147 GLU A CA 1
ATOM 1072 C C . GLU A 1 147 ? 5.229 -1.728 -5.016 1.00 92.38 147 GLU A C 1
ATOM 1074 O O . GLU A 1 147 ? 4.692 -1.671 -6.134 1.00 92.38 147 GLU A O 1
ATOM 1079 N N . ALA A 1 148 ? 5.487 -0.625 -4.309 1.00 92.06 148 ALA A N 1
ATOM 1080 C CA . ALA A 1 148 ? 5.250 0.724 -4.815 1.00 92.06 148 ALA A CA 1
ATOM 1081 C C . ALA A 1 148 ? 6.360 1.187 -5.774 1.00 92.06 148 ALA A C 1
ATOM 1083 O O . ALA A 1 148 ? 6.215 2.217 -6.447 1.00 92.06 148 ALA A O 1
ATOM 1084 N N . CYS A 1 149 ? 7.462 0.436 -5.857 1.00 93.94 149 CYS A N 1
ATOM 1085 C CA . CYS A 1 149 ? 8.621 0.696 -6.711 1.00 93.94 149 CYS A CA 1
ATOM 1086 C C . CYS A 1 149 ? 9.274 2.067 -6.485 1.00 93.94 149 CYS A C 1
ATOM 1088 O O . CYS A 1 149 ? 9.894 2.639 -7.391 1.00 93.94 149 CYS A O 1
ATOM 1090 N N . SER A 1 150 ? 9.090 2.641 -5.298 1.00 90.69 150 SER A N 1
ATOM 1091 C CA . SER A 1 150 ? 9.699 3.902 -4.899 1.00 90.69 150 SER A CA 1
ATOM 1092 C C . SER A 1 150 ? 9.671 4.061 -3.384 1.00 90.69 150 SER A C 1
ATOM 1094 O O . SER A 1 150 ? 8.668 3.761 -2.754 1.00 90.69 150 SER A O 1
ATOM 1096 N N . GLY A 1 151 ? 10.702 4.692 -2.824 1.00 88.75 151 GLY A N 1
ATOM 1097 C CA . GLY A 1 151 ? 10.699 5.074 -1.409 1.00 88.75 151 GLY A CA 1
ATOM 1098 C C . GLY A 1 151 ? 11.586 4.209 -0.524 1.00 88.75 151 GLY A C 1
ATOM 1099 O O . GLY A 1 151 ? 11.791 4.595 0.625 1.00 88.75 151 GLY A O 1
ATOM 1100 N N . LEU A 1 152 ? 12.222 3.172 -1.085 1.00 90.56 152 LEU A N 1
ATOM 1101 C CA . LEU A 1 152 ? 13.135 2.246 -0.405 1.00 90.56 152 LEU A CA 1
ATOM 1102 C C . LEU A 1 152 ? 12.444 1.382 0.660 1.00 90.56 152 LEU A C 1
ATOM 1104 O O . LEU A 1 152 ? 13.086 1.004 1.644 1.00 90.56 152 LEU A O 1
ATOM 1108 N N . ASN A 1 153 ? 11.153 1.118 0.482 1.00 92.00 153 ASN A N 1
ATOM 1109 C CA . ASN A 1 153 ? 10.389 0.200 1.316 1.00 92.00 153 ASN A CA 1
ATOM 1110 C C . ASN A 1 153 ? 10.228 -1.138 0.581 1.00 92.00 153 ASN A C 1
ATOM 1112 O O . ASN A 1 153 ? 10.333 -1.176 -0.637 1.00 92.00 153 ASN A O 1
ATOM 1116 N N . ASP A 1 154 ? 9.997 -2.188 1.357 1.00 94.00 154 ASP A N 1
ATOM 1117 C CA . ASP A 1 154 ? 9.784 -3.575 0.928 1.00 94.00 154 ASP A CA 1
ATOM 1118 C C . ASP A 1 154 ? 8.330 -3.902 1.281 1.00 94.00 154 ASP A C 1
ATOM 1120 O O . ASP A 1 154 ? 8.046 -4.417 2.362 1.00 94.00 154 ASP A O 1
ATOM 1124 N N . GLU A 1 155 ? 7.402 -3.402 0.467 1.00 94.50 155 GLU A N 1
ATOM 1125 C CA . GLU A 1 155 ? 5.968 -3.407 0.759 1.00 94.50 155 GLU A CA 1
ATOM 1126 C C . GLU A 1 155 ? 5.342 -4.799 0.644 1.00 94.50 155 GLU A C 1
ATOM 1128 O O . GLU A 1 155 ? 4.318 -5.056 1.283 1.00 94.50 155 GLU A O 1
ATOM 1133 N N . ASP A 1 156 ? 5.942 -5.704 -0.130 1.00 93.75 156 ASP A N 1
ATOM 1134 C CA . ASP A 1 156 ? 5.522 -7.110 -0.196 1.00 93.75 156 ASP A CA 1
ATOM 1135 C C . ASP A 1 156 ? 6.301 -8.043 0.756 1.00 93.75 156 ASP A C 1
ATOM 1137 O O . ASP A 1 156 ? 5.918 -9.203 0.965 1.00 93.75 156 ASP A O 1
ATOM 1141 N N . GLY A 1 157 ? 7.348 -7.520 1.398 1.00 93.94 157 GLY A N 1
ATOM 1142 C CA . GLY A 1 157 ? 8.117 -8.167 2.452 1.00 93.94 157 GLY A CA 1
ATOM 1143 C C . GLY A 1 157 ? 9.009 -9.318 1.981 1.00 93.94 157 GLY A C 1
ATOM 1144 O O . GLY A 1 157 ? 9.337 -10.189 2.804 1.00 93.94 157 GLY A O 1
ATOM 1145 N N . ASP A 1 158 ? 9.372 -9.389 0.697 1.00 93.75 158 ASP A N 1
ATOM 1146 C CA . ASP A 1 158 ? 10.237 -10.437 0.138 1.00 93.75 158 ASP A CA 1
ATOM 1147 C C . ASP A 1 158 ? 11.745 -10.205 0.399 1.00 93.75 158 ASP A C 1
ATOM 1149 O O . ASP A 1 158 ? 12.567 -11.135 0.288 1.00 93.75 158 ASP A O 1
ATOM 1153 N N . GLY A 1 159 ? 12.102 -9.006 0.869 1.00 93.31 159 GLY A N 1
ATOM 1154 C CA . GLY A 1 159 ? 13.462 -8.592 1.205 1.00 93.31 159 GLY A CA 1
ATOM 1155 C C . GLY A 1 159 ? 14.165 -7.777 0.120 1.00 93.31 159 GLY A C 1
ATOM 1156 O O . GLY A 1 159 ? 15.366 -7.491 0.275 1.00 93.31 159 GLY A O 1
ATOM 1157 N N . LEU A 1 160 ? 13.475 -7.441 -0.965 1.00 93.75 160 LEU A N 1
ATOM 1158 C CA . LEU A 1 160 ? 13.910 -6.530 -2.017 1.00 93.75 160 LEU A CA 1
ATOM 1159 C C . LEU A 1 160 ? 13.052 -5.251 -1.967 1.00 93.75 160 LEU A C 1
ATOM 1161 O O . LEU A 1 160 ? 12.128 -5.142 -1.180 1.00 93.75 160 LEU A O 1
ATOM 1165 N N . PHE A 1 161 ? 13.493 -4.192 -2.645 1.00 93.31 161 PHE A N 1
ATOM 1166 C CA . PHE A 1 161 ? 12.778 -2.913 -2.637 1.00 93.31 161 PHE A CA 1
ATOM 1167 C C . PHE A 1 161 ? 13.043 -2.143 -3.924 1.00 93.31 161 PHE A C 1
ATOM 1169 O O . PHE A 1 161 ? 14.134 -2.219 -4.513 1.00 93.31 161 PHE A O 1
ATOM 1176 N N . ASP A 1 162 ? 12.084 -1.311 -4.320 1.00 90.56 162 ASP A N 1
ATOM 1177 C CA . ASP A 1 162 ? 12.186 -0.423 -5.479 1.00 90.56 162 ASP A CA 1
ATOM 1178 C C . ASP A 1 162 ? 12.674 -1.168 -6.747 1.00 90.56 162 ASP A C 1
ATOM 1180 O O . ASP A 1 162 ? 12.230 -2.251 -7.098 1.00 90.56 162 ASP A O 1
ATOM 1184 N N . CYS A 1 163 ? 13.627 -0.596 -7.485 1.00 92.00 163 CYS A N 1
ATOM 1185 C CA . CYS A 1 163 ? 14.108 -1.146 -8.751 1.00 92.00 163 CYS A CA 1
ATOM 1186 C C . CYS A 1 163 ? 15.091 -2.314 -8.613 1.00 92.00 163 CYS A C 1
ATOM 1188 O O . CYS A 1 163 ? 15.547 -2.829 -9.646 1.00 92.00 163 CYS A O 1
ATOM 1190 N N . ASP A 1 164 ? 15.440 -2.681 -7.378 1.00 90.69 164 ASP A N 1
ATOM 1191 C CA . ASP A 1 164 ? 16.156 -3.918 -7.073 1.00 90.69 164 ASP A CA 1
ATOM 1192 C C . ASP A 1 164 ? 15.175 -5.101 -6.934 1.00 90.69 164 ASP A C 1
ATOM 1194 O O . ASP A 1 164 ? 15.611 -6.255 -6.983 1.00 90.69 164 ASP A O 1
ATOM 1198 N N . ASP A 1 165 ? 13.871 -4.815 -6.856 1.00 92.19 165 ASP A N 1
ATOM 1199 C CA . ASP A 1 165 ? 12.792 -5.791 -6.795 1.00 92.19 165 ASP A CA 1
ATOM 1200 C C . ASP A 1 165 ? 12.370 -6.323 -8.192 1.00 92.19 165 ASP A C 1
ATOM 1202 O O . ASP A 1 165 ? 12.146 -5.539 -9.131 1.00 92.19 165 ASP A O 1
ATOM 1206 N N . PRO A 1 166 ? 12.265 -7.655 -8.388 1.00 91.19 166 PRO A N 1
ATOM 1207 C CA . PRO A 1 166 ? 11.724 -8.277 -9.594 1.00 91.19 166 PRO A CA 1
ATOM 1208 C C . PRO A 1 166 ? 10.299 -7.850 -9.981 1.00 91.19 166 PRO A C 1
ATOM 1210 O O . PRO A 1 166 ? 9.998 -7.804 -11.180 1.00 91.19 166 PRO A O 1
ATOM 1213 N N . ASP A 1 167 ? 9.440 -7.526 -9.022 1.00 91.56 167 ASP A N 1
ATOM 1214 C CA . ASP A 1 167 ? 8.054 -7.112 -9.248 1.00 91.56 167 ASP A CA 1
ATOM 1215 C C . ASP A 1 167 ? 7.970 -5.670 -9.778 1.00 91.56 167 ASP A C 1
ATOM 1217 O O . ASP A 1 167 ? 7.012 -5.291 -10.461 1.00 91.56 167 ASP A O 1
ATOM 1221 N N . CYS A 1 168 ? 9.056 -4.907 -9.635 1.00 92.94 168 CYS A N 1
ATOM 1222 C CA . CYS A 1 168 ? 9.209 -3.552 -10.158 1.00 92.94 168 CYS A CA 1
ATOM 1223 C C . CYS A 1 168 ? 9.859 -3.449 -11.540 1.00 92.94 168 CYS A C 1
ATOM 1225 O O . CYS A 1 168 ? 10.024 -2.342 -12.066 1.00 92.94 168 CYS A O 1
ATOM 1227 N N . LEU A 1 169 ? 10.223 -4.564 -12.181 1.00 87.75 169 LEU A N 1
ATOM 1228 C CA . LEU A 1 169 ? 10.980 -4.536 -13.442 1.00 87.75 169 LEU A CA 1
ATOM 1229 C C . LEU A 1 169 ? 10.276 -3.781 -14.582 1.00 87.75 169 LEU A C 1
ATOM 1231 O O . LEU A 1 169 ? 10.961 -3.194 -15.425 1.00 87.75 169 LEU A O 1
ATOM 1235 N N . ASP A 1 170 ? 8.942 -3.779 -14.590 1.00 86.38 170 ASP A N 1
ATOM 1236 C CA . ASP A 1 170 ? 8.115 -3.104 -15.597 1.00 86.38 170 ASP A CA 1
ATOM 1237 C C . ASP A 1 170 ? 7.591 -1.727 -15.137 1.00 86.38 170 ASP A C 1
ATOM 1239 O O . ASP A 1 170 ? 6.909 -1.033 -15.901 1.00 86.38 170 ASP A O 1
ATOM 1243 N N . ALA A 1 171 ? 7.905 -1.297 -13.909 1.00 91.00 171 ALA A N 1
ATOM 1244 C CA . ALA A 1 171 ? 7.501 0.009 -13.402 1.00 91.00 171 ALA A CA 1
ATOM 1245 C C . ALA A 1 171 ? 8.240 1.129 -14.153 1.00 91.00 171 ALA A C 1
ATOM 1247 O O . ALA A 1 171 ? 9.458 1.088 -14.311 1.00 91.00 171 ALA A O 1
ATOM 1248 N N . GLU A 1 172 ? 7.520 2.172 -14.590 1.00 89.38 172 GLU A N 1
ATOM 1249 C CA . GLU A 1 172 ? 8.093 3.265 -15.401 1.00 89.38 172 GLU A CA 1
ATOM 1250 C C . GLU A 1 172 ? 9.289 3.943 -14.712 1.00 89.38 172 GLU A C 1
ATOM 1252 O O . GLU A 1 172 ? 10.267 4.296 -15.369 1.00 89.38 172 GLU A O 1
ATOM 1257 N N . VAL A 1 173 ? 9.233 4.068 -13.383 1.00 89.75 173 VAL A N 1
ATOM 1258 C CA . VAL A 1 173 ? 10.307 4.627 -12.546 1.00 89.75 173 VAL A CA 1
ATOM 1259 C C . VAL A 1 173 ? 11.586 3.779 -12.561 1.00 89.75 173 VAL A C 1
ATOM 1261 O O . VAL A 1 173 ? 12.675 4.321 -12.380 1.00 89.75 173 VAL A O 1
ATOM 1264 N N . CYS A 1 174 ? 11.466 2.483 -12.852 1.00 92.12 174 CYS A N 1
ATOM 1265 C CA . CYS A 1 174 ? 12.563 1.521 -12.893 1.00 92.12 174 CYS A CA 1
ATOM 1266 C C . CYS A 1 174 ? 13.051 1.195 -14.306 1.00 92.12 174 CYS A C 1
ATOM 1268 O O . CYS A 1 174 ? 14.011 0.432 -14.463 1.00 92.12 174 CYS A O 1
ATOM 1270 N N . ILE A 1 175 ? 12.448 1.789 -15.342 1.00 93.06 175 ILE A N 1
ATOM 1271 C CA . ILE A 1 175 ? 12.965 1.689 -16.706 1.00 93.06 175 ILE A CA 1
ATOM 1272 C C . ILE A 1 175 ? 14.245 2.532 -16.796 1.00 93.06 175 ILE A C 1
ATOM 1274 O O . ILE A 1 175 ? 14.181 3.757 -16.653 1.00 93.06 175 ILE A O 1
ATOM 1278 N N . PRO A 1 176 ? 15.412 1.927 -17.092 1.00 94.88 176 PRO A N 1
ATOM 1279 C CA . PRO A 1 176 ? 16.653 2.681 -17.162 1.00 94.88 176 PRO A CA 1
ATOM 1280 C C . PRO A 1 176 ? 16.610 3.727 -18.277 1.00 94.88 176 PRO A C 1
ATOM 1282 O O . PRO A 1 176 ? 15.995 3.528 -19.326 1.00 94.88 176 PRO A O 1
ATOM 1285 N N . THR A 1 177 ? 17.323 4.827 -18.081 1.00 95.75 177 THR A N 1
ATOM 1286 C CA . THR A 1 177 ? 17.451 5.936 -19.031 1.00 95.75 177 THR A CA 1
ATOM 1287 C C . THR A 1 177 ? 18.845 5.986 -19.640 1.00 95.75 177 THR A C 1
ATOM 1289 O O . THR A 1 177 ? 19.831 5.493 -19.076 1.00 95.75 177 THR A O 1
ATOM 1292 N N . PHE A 1 178 ? 18.970 6.605 -20.816 1.00 96.88 178 PHE A N 1
ATOM 1293 C CA . PHE A 1 178 ? 20.270 6.699 -21.462 1.00 96.88 178 PHE A CA 1
ATOM 1294 C C . PHE A 1 178 ? 21.247 7.540 -20.641 1.00 96.88 178 PHE A C 1
ATOM 1296 O O . PHE A 1 178 ? 22.369 7.098 -20.408 1.00 96.88 178 PHE A O 1
ATOM 1303 N N . ASN A 1 179 ? 20.857 8.733 -20.201 1.00 95.81 179 ASN A N 1
ATOM 1304 C CA . ASN A 1 179 ? 21.779 9.633 -19.511 1.00 95.81 179 ASN A CA 1
ATOM 1305 C C . ASN A 1 179 ? 22.160 9.159 -18.101 1.00 95.81 179 ASN A C 1
ATOM 1307 O O . ASN A 1 179 ? 23.315 9.354 -17.716 1.00 95.81 179 ASN A O 1
ATOM 1311 N N . ALA A 1 180 ? 21.227 8.579 -17.338 1.00 94.75 180 ALA A N 1
ATOM 1312 C CA . ALA A 1 180 ? 21.500 8.193 -15.954 1.00 94.75 180 ALA A CA 1
ATOM 1313 C C . ALA A 1 180 ? 22.171 6.817 -15.853 1.00 94.75 180 ALA A C 1
ATOM 1315 O O . ALA A 1 180 ? 23.155 6.682 -15.127 1.00 94.75 180 ALA A O 1
ATOM 1316 N N . ASP A 1 181 ? 21.710 5.834 -16.631 1.00 95.38 181 ASP A N 1
ATOM 1317 C CA . ASP A 1 181 ? 22.023 4.426 -16.359 1.00 95.38 181 ASP A CA 1
ATOM 1318 C C . ASP A 1 181 ? 22.914 3.808 -17.440 1.00 95.38 181 ASP A C 1
ATOM 1320 O O . ASP A 1 181 ? 23.936 3.178 -17.160 1.00 95.38 181 ASP A O 1
ATOM 1324 N N . VAL A 1 182 ? 22.581 4.035 -18.712 1.00 97.19 182 VAL A N 1
ATOM 1325 C CA . VAL A 1 182 ? 23.236 3.336 -19.829 1.00 97.19 182 VAL A CA 1
ATOM 1326 C C . VAL A 1 182 ? 24.503 4.035 -20.320 1.00 97.19 182 VAL A C 1
ATOM 1328 O O . VAL A 1 182 ? 25.511 3.383 -20.614 1.00 97.19 182 VAL A O 1
ATOM 1331 N N . GLN A 1 183 ? 24.501 5.365 -20.417 1.00 96.38 183 GLN A N 1
ATOM 1332 C CA . GLN A 1 183 ? 25.657 6.125 -20.888 1.00 96.38 183 GLN A CA 1
ATOM 1333 C C . GLN A 1 183 ? 26.894 5.891 -20.006 1.00 96.38 183 GLN A C 1
ATOM 1335 O O . GLN A 1 183 ? 27.960 5.667 -20.586 1.00 96.38 183 GLN A O 1
ATOM 1340 N N . PRO A 1 184 ? 26.817 5.874 -18.660 1.00 96.75 184 PRO A N 1
ATOM 1341 C CA . PRO A 1 184 ? 27.974 5.549 -17.825 1.00 96.75 184 PRO A CA 1
ATOM 1342 C C . PRO A 1 184 ? 28.596 4.187 -18.161 1.00 96.75 184 PRO A C 1
ATOM 1344 O O . PRO A 1 184 ? 29.817 4.095 -18.313 1.00 96.75 184 PRO A O 1
ATOM 1347 N N . ILE A 1 185 ? 27.773 3.155 -18.382 1.00 95.81 185 ILE A N 1
ATOM 1348 C CA . ILE A 1 185 ? 28.229 1.823 -18.812 1.00 95.81 185 ILE A CA 1
ATOM 1349 C C . ILE A 1 185 ? 28.965 1.936 -20.151 1.00 95.81 185 ILE A C 1
ATOM 1351 O O . ILE A 1 185 ? 30.095 1.459 -20.308 1.00 95.81 185 ILE A O 1
ATOM 1355 N N . PHE A 1 186 ? 28.371 2.623 -21.128 1.00 94.62 186 PHE A N 1
ATOM 1356 C CA . PHE A 1 186 ? 28.992 2.767 -22.440 1.00 94.62 186 PHE A CA 1
ATOM 1357 C C . PHE A 1 186 ? 30.279 3.597 -22.410 1.00 94.62 186 PHE A C 1
ATOM 1359 O O . PHE A 1 186 ? 31.214 3.306 -23.160 1.00 94.62 186 PHE A O 1
ATOM 1366 N N . LEU A 1 187 ? 30.375 4.613 -21.557 1.00 92.81 187 LEU A N 1
ATOM 1367 C CA . LEU A 1 187 ? 31.592 5.406 -21.404 1.00 92.81 187 LEU A CA 1
ATOM 1368 C C . LEU A 1 187 ? 32.752 4.561 -20.870 1.00 92.81 187 LEU A C 1
ATOM 1370 O O . LEU A 1 187 ? 33.880 4.714 -21.336 1.00 92.81 187 LEU A O 1
ATOM 1374 N N . VAL A 1 188 ? 32.477 3.631 -19.955 1.00 91.75 188 VAL A N 1
ATOM 1375 C CA . VAL A 1 188 ? 33.493 2.737 -19.384 1.00 91.75 188 VAL A CA 1
ATOM 1376 C C . VAL A 1 188 ? 33.904 1.643 -20.371 1.00 91.75 188 VAL A C 1
ATOM 1378 O O . VAL A 1 188 ? 35.096 1.380 -20.544 1.00 91.75 188 VAL A O 1
ATOM 1381 N N . HIS A 1 189 ? 32.935 1.009 -21.033 1.00 91.62 189 HIS A N 1
ATOM 1382 C CA . HIS A 1 189 ? 33.184 -0.218 -21.798 1.00 91.62 189 HIS A CA 1
ATOM 1383 C C . HIS A 1 189 ? 33.338 -0.002 -23.312 1.00 91.62 189 HIS A C 1
ATOM 1385 O O . HIS A 1 189 ? 33.963 -0.823 -23.988 1.00 91.62 189 HIS A O 1
ATOM 1391 N N . CYS A 1 190 ? 32.815 1.102 -23.857 1.00 90.50 190 CYS A N 1
ATOM 1392 C CA . CYS A 1 190 ? 32.684 1.315 -25.304 1.00 90.50 190 CYS A CA 1
ATOM 1393 C C . CYS A 1 190 ? 33.370 2.600 -25.805 1.00 90.50 190 CYS A C 1
ATOM 1395 O O . CYS A 1 190 ? 33.854 2.624 -26.943 1.00 90.50 190 CYS A O 1
ATOM 1397 N N . SER A 1 191 ? 33.450 3.661 -24.990 1.00 90.75 191 SER A N 1
ATOM 1398 C CA . SER A 1 191 ? 34.008 4.970 -25.377 1.00 90.75 191 SER A CA 1
ATOM 1399 C C . SER A 1 191 ? 35.539 4.966 -25.437 1.00 90.75 191 SER A C 1
ATOM 1401 O O . SER A 1 191 ? 36.229 5.553 -24.608 1.00 90.75 191 SER A O 1
ATOM 1403 N N . LYS A 1 192 ? 36.079 4.304 -26.460 1.00 87.50 192 LYS A N 1
ATOM 1404 C CA . LYS A 1 192 ? 37.504 4.312 -26.796 1.00 87.50 192 LYS A CA 1
ATOM 1405 C C . LYS A 1 192 ? 37.755 5.133 -28.054 1.00 87.50 192 LYS A C 1
ATOM 1407 O O . LYS A 1 192 ? 37.078 4.924 -29.065 1.00 87.50 192 LYS A O 1
ATOM 1412 N N . ALA A 1 193 ? 38.779 5.983 -28.020 1.00 82.12 193 ALA A N 1
ATOM 1413 C CA . ALA A 1 193 ? 39.221 6.774 -29.164 1.00 82.12 193 ALA A CA 1
ATOM 1414 C C . ALA A 1 193 ? 39.375 5.913 -30.431 1.00 82.12 193 ALA A C 1
ATOM 1416 O O . ALA A 1 193 ? 40.106 4.920 -30.449 1.00 82.12 193 ALA A O 1
ATOM 1417 N N . GLY A 1 194 ? 38.667 6.301 -31.495 1.00 77.44 194 GLY A N 1
ATOM 1418 C CA . GLY A 1 194 ? 38.632 5.575 -32.769 1.00 77.44 194 GLY A CA 1
ATOM 1419 C C . GLY A 1 194 ? 37.641 4.403 -32.837 1.00 77.44 194 GLY A C 1
ATOM 1420 O O . GLY A 1 194 ? 37.495 3.818 -33.907 1.00 77.44 194 GLY A O 1
ATOM 1421 N N . CYS A 1 195 ? 36.941 4.075 -31.746 1.00 86.88 195 CYS A N 1
ATOM 1422 C CA . CYS A 1 195 ? 35.860 3.085 -31.709 1.00 86.88 195 CYS A CA 1
ATOM 1423 C C . CYS A 1 195 ? 34.494 3.771 -31.568 1.00 86.88 195 CYS A C 1
ATOM 1425 O O . CYS A 1 195 ? 33.850 4.002 -32.579 1.00 86.88 195 CYS A O 1
ATOM 1427 N N . HIS A 1 196 ? 34.062 4.159 -30.366 1.00 90.44 196 HIS A N 1
ATOM 1428 C CA . HIS A 1 196 ? 32.739 4.774 -30.151 1.00 90.44 196 HIS A CA 1
ATOM 1429 C C . HIS A 1 196 ? 32.808 6.152 -29.485 1.00 90.44 196 HIS A C 1
ATOM 1431 O O . HIS A 1 196 ? 31.934 6.537 -28.715 1.00 90.44 196 HIS A O 1
ATOM 1437 N N . GLU A 1 197 ? 33.854 6.909 -29.800 1.00 87.56 197 GLU A N 1
ATOM 1438 C CA . GLU A 1 197 ? 34.126 8.234 -29.244 1.00 87.56 197 GLU A CA 1
ATOM 1439 C C . GLU A 1 197 ? 34.349 9.273 -30.358 1.00 87.56 197 GLU A C 1
ATOM 1441 O O . GLU A 1 197 ? 34.853 8.947 -31.437 1.00 87.56 197 GLU A O 1
ATOM 1446 N N . GLY A 1 198 ? 34.021 10.538 -30.071 1.00 81.00 198 GLY A N 1
ATOM 1447 C CA . GLY A 1 198 ? 34.330 11.690 -30.926 1.00 81.00 198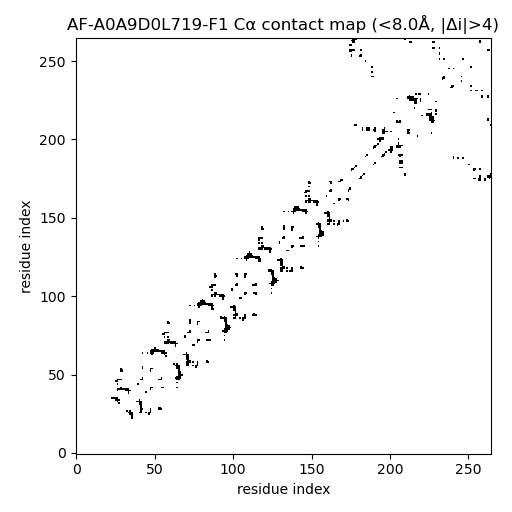 GLY A CA 1
ATOM 1448 C C . GLY A 1 198 ? 33.394 11.888 -32.126 1.00 81.00 198 GLY A C 1
ATOM 1449 O O . GLY A 1 198 ? 32.289 11.350 -32.174 1.00 81.00 198 GLY A O 1
ATOM 1450 N N . ASP A 1 199 ? 33.839 12.704 -33.091 1.00 78.12 199 ASP A N 1
ATOM 1451 C CA . ASP A 1 199 ? 33.051 13.113 -34.271 1.00 78.12 199 ASP A CA 1
ATOM 1452 C C . ASP A 1 199 ? 33.115 12.134 -35.449 1.00 78.12 199 ASP A C 1
ATOM 1454 O O . ASP A 1 199 ? 32.244 12.152 -36.319 1.00 78.12 199 ASP A O 1
ATOM 1458 N N . VAL A 1 200 ? 34.133 11.270 -35.484 1.00 75.94 200 VAL A N 1
ATOM 1459 C CA . VAL A 1 200 ? 34.299 10.235 -36.519 1.00 75.94 200 VAL A CA 1
ATOM 1460 C C . VAL A 1 200 ? 34.429 8.855 -35.862 1.00 75.94 200 VAL A C 1
ATOM 1462 O O . VAL A 1 200 ? 35.474 8.209 -35.971 1.00 75.94 200 VAL A O 1
ATOM 1465 N N . PRO A 1 201 ? 33.400 8.400 -35.130 1.00 78.25 201 PRO A N 1
ATOM 1466 C CA . PRO A 1 201 ? 33.429 7.098 -34.485 1.00 78.25 201 PRO A CA 1
ATOM 1467 C C . PRO A 1 201 ? 33.319 5.967 -35.519 1.00 78.25 201 PRO A C 1
ATOM 1469 O O . PRO A 1 201 ? 32.745 6.124 -36.605 1.00 78.25 201 PRO A O 1
ATOM 1472 N N . ALA A 1 202 ? 33.828 4.789 -35.169 1.00 74.62 202 ALA A N 1
ATOM 1473 C CA . ALA A 1 202 ? 33.612 3.564 -35.924 1.00 74.62 202 ALA A CA 1
ATOM 1474 C C . ALA A 1 202 ? 32.109 3.304 -36.106 1.00 74.62 202 ALA A C 1
ATOM 1476 O O . ALA A 1 202 ? 31.284 3.584 -35.234 1.00 74.62 202 ALA A O 1
ATOM 1477 N N . ALA A 1 203 ? 31.746 2.809 -37.292 1.00 73.12 203 ALA A N 1
ATOM 1478 C CA . ALA A 1 203 ? 30.354 2.616 -37.712 1.00 73.12 203 ALA A CA 1
ATOM 1479 C C . ALA A 1 203 ? 29.458 3.878 -37.602 1.00 73.12 203 ALA A C 1
ATOM 1481 O O . ALA A 1 203 ? 28.230 3.778 -37.674 1.00 73.12 203 ALA A O 1
ATOM 1482 N N . GLY A 1 204 ? 30.051 5.071 -37.452 1.00 79.56 204 GLY A N 1
ATOM 1483 C CA . GLY A 1 204 ? 29.332 6.337 -37.335 1.00 79.56 204 GLY A CA 1
ATOM 1484 C C . GLY A 1 204 ? 28.443 6.433 -36.092 1.00 79.56 204 GLY A C 1
ATOM 1485 O O . GLY A 1 204 ? 27.392 7.068 -36.170 1.00 79.56 204 GLY A O 1
ATOM 1486 N N . MET A 1 205 ? 28.794 5.761 -34.989 1.00 86.81 205 MET A N 1
ATOM 1487 C CA . MET A 1 205 ? 28.052 5.776 -33.719 1.00 86.81 205 MET A CA 1
ATOM 1488 C C . MET A 1 205 ? 28.952 6.180 -32.546 1.00 86.81 205 MET A C 1
ATOM 1490 O O . MET A 1 205 ? 29.852 5.421 -32.183 1.00 86.81 205 MET A O 1
ATOM 1494 N N . SER A 1 206 ? 28.673 7.330 -31.927 1.00 91.00 206 SER A N 1
ATOM 1495 C CA . SER A 1 206 ? 29.270 7.729 -30.650 1.00 91.00 206 SER A CA 1
ATOM 1496 C C . SER A 1 206 ? 28.354 7.333 -29.499 1.00 91.00 206 SER A C 1
ATOM 1498 O O . SER A 1 206 ? 27.173 7.676 -29.508 1.00 91.00 206 SER A O 1
ATOM 1500 N N . VAL A 1 207 ? 28.889 6.656 -28.482 1.00 91.94 207 VAL A N 1
ATOM 1501 C CA . VAL A 1 207 ? 28.109 6.297 -27.280 1.00 91.94 207 VAL A CA 1
ATOM 1502 C C . VAL A 1 207 ? 27.891 7.470 -26.322 1.00 91.94 207 VAL A C 1
ATOM 1504 O O . VAL A 1 207 ? 27.206 7.334 -25.318 1.00 91.94 207 VAL A O 1
ATOM 1507 N N . GLN A 1 208 ? 28.441 8.640 -26.642 1.00 91.31 208 GLN A N 1
ATOM 1508 C CA . GLN A 1 208 ? 28.290 9.863 -25.848 1.00 91.31 208 GLN A CA 1
ATOM 1509 C C . GLN A 1 208 ? 27.032 10.658 -26.225 1.00 91.31 208 GLN A C 1
ATOM 1511 O O . GLN A 1 208 ? 26.740 11.685 -25.620 1.00 91.31 208 GLN A O 1
ATOM 1516 N N . ARG A 1 209 ? 26.321 10.250 -27.285 1.00 91.44 209 ARG A N 1
ATOM 1517 C CA . ARG A 1 209 ? 25.229 11.025 -27.884 1.00 91.44 209 ARG A CA 1
ATOM 1518 C C . ARG A 1 209 ? 23.976 10.177 -27.971 1.00 91.44 209 ARG A C 1
ATOM 1520 O O . ARG A 1 209 ? 23.936 9.217 -28.738 1.00 91.44 209 ARG A O 1
ATOM 1527 N N . TYR A 1 210 ? 22.937 10.593 -27.261 1.00 95.31 210 TYR A N 1
ATOM 1528 C CA . TYR A 1 210 ? 21.638 9.932 -27.319 1.00 95.31 210 TYR A CA 1
ATOM 1529 C C . TYR A 1 210 ? 21.069 9.891 -28.751 1.00 95.31 210 TYR A C 1
ATOM 1531 O O . TYR A 1 210 ? 20.650 8.838 -29.224 1.00 95.31 210 TYR A O 1
ATOM 1539 N N . ASP A 1 211 ? 21.186 10.986 -29.511 1.00 94.19 211 ASP A N 1
ATOM 1540 C CA . ASP A 1 211 ? 20.738 11.052 -30.913 1.00 94.19 211 ASP A CA 1
ATOM 1541 C C . ASP A 1 211 ? 21.385 9.996 -31.824 1.00 94.19 211 ASP A C 1
ATOM 1543 O O . ASP A 1 211 ? 20.822 9.622 -32.857 1.00 94.19 211 ASP A O 1
ATOM 1547 N N . ASP A 1 212 ? 22.587 9.516 -31.486 1.00 93.50 212 ASP A N 1
ATOM 1548 C CA . ASP A 1 212 ? 23.218 8.431 -32.233 1.00 93.50 212 ASP A CA 1
ATOM 1549 C C . ASP A 1 212 ? 22.561 7.081 -31.937 1.00 93.50 212 ASP A C 1
ATOM 1551 O O . ASP A 1 212 ? 22.533 6.242 -32.838 1.00 93.50 212 ASP A O 1
ATOM 1555 N N . MET A 1 213 ? 21.994 6.883 -30.743 1.00 94.75 213 MET A N 1
ATOM 1556 C CA . MET A 1 213 ? 21.288 5.656 -30.353 1.00 94.75 213 MET A CA 1
ATOM 1557 C C . MET A 1 213 ? 20.004 5.463 -31.157 1.00 94.75 213 MET A C 1
ATOM 1559 O O . MET A 1 213 ? 19.674 4.334 -31.508 1.00 94.75 213 MET A O 1
ATOM 1563 N N . LEU A 1 214 ? 19.328 6.554 -31.525 1.00 95.88 214 LEU A N 1
ATOM 1564 C CA . LEU A 1 214 ? 18.075 6.526 -32.289 1.00 95.88 214 LEU A CA 1
ATOM 1565 C C . LEU A 1 214 ? 18.271 6.312 -33.798 1.00 95.88 214 LEU A C 1
ATOM 1567 O O . LEU A 1 214 ? 17.331 5.975 -34.517 1.00 95.88 214 LEU A O 1
ATOM 1571 N N . LYS A 1 215 ? 19.490 6.495 -34.315 1.00 94.38 215 LYS A N 1
ATOM 1572 C CA . LYS A 1 215 ? 19.782 6.306 -35.746 1.00 94.38 215 LYS A CA 1
ATOM 1573 C C . LYS A 1 215 ? 19.725 4.819 -36.125 1.00 94.38 215 LYS A C 1
ATOM 1575 O O . LYS A 1 215 ? 20.059 3.968 -35.303 1.00 94.38 215 LYS A O 1
ATOM 1580 N N . PRO A 1 216 ? 19.382 4.478 -37.380 1.00 94.62 216 PRO A N 1
ATOM 1581 C CA . PRO A 1 216 ? 19.335 3.090 -37.831 1.00 94.62 216 PRO A CA 1
ATOM 1582 C C . PRO A 1 216 ? 20.707 2.413 -37.723 1.00 94.62 216 PRO A C 1
ATOM 1584 O O . PRO A 1 216 ? 21.744 3.014 -38.035 1.00 94.62 216 PRO A O 1
ATOM 1587 N N . SER A 1 217 ? 20.711 1.148 -37.302 1.00 93.00 217 SER A N 1
ATOM 1588 C CA . SER A 1 217 ? 21.923 0.335 -37.260 1.00 93.00 217 SER A CA 1
ATOM 1589 C C . SER A 1 217 ? 22.232 -0.254 -38.631 1.00 93.00 217 SER A C 1
ATOM 1591 O O . SER A 1 217 ? 21.388 -0.895 -39.247 1.00 93.00 217 SER A O 1
ATOM 1593 N N . TYR A 1 218 ? 23.476 -0.099 -39.087 1.00 90.12 218 TYR A N 1
ATOM 1594 C CA . TYR A 1 218 ? 23.974 -0.815 -40.264 1.00 90.12 218 TY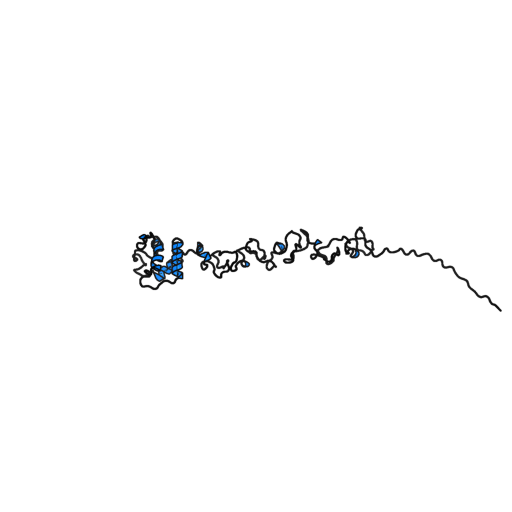R A CA 1
ATOM 1595 C C . TYR A 1 218 ? 24.086 -2.328 -40.006 1.00 90.12 218 TYR A C 1
ATOM 1597 O O . TYR A 1 218 ? 23.767 -3.126 -40.883 1.00 90.12 218 TYR A O 1
ATOM 1605 N N . TYR A 1 219 ? 24.516 -2.726 -38.803 1.00 90.06 219 TYR A N 1
ATOM 1606 C CA . TYR A 1 219 ? 24.745 -4.133 -38.453 1.00 90.06 219 TYR A CA 1
ATOM 1607 C C . TYR A 1 219 ? 23.445 -4.910 -38.251 1.00 90.06 219 TYR A C 1
ATOM 1609 O O . TYR A 1 219 ? 23.346 -6.048 -38.693 1.00 90.06 219 TYR A O 1
ATOM 1617 N N . CYS A 1 220 ? 22.450 -4.278 -37.630 1.00 94.38 220 CYS A N 1
ATOM 1618 C CA . CYS A 1 220 ? 21.144 -4.880 -37.368 1.00 94.38 220 CYS A CA 1
ATOM 1619 C C . CYS A 1 220 ? 20.063 -4.376 -38.343 1.00 94.38 220 CYS A C 1
ATOM 1621 O O . CYS A 1 220 ? 18.875 -4.369 -38.017 1.00 94.38 220 CYS A O 1
ATOM 1623 N N . ALA A 1 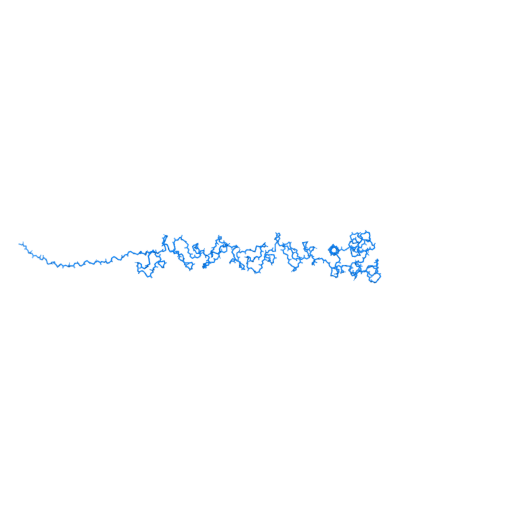221 ? 20.459 -3.932 -39.543 1.00 93.75 221 ALA A N 1
ATOM 1624 C CA . ALA A 1 221 ? 19.546 -3.358 -40.533 1.00 93.75 221 ALA A CA 1
ATOM 1625 C C . ALA A 1 221 ? 18.460 -4.350 -40.983 1.00 93.75 221 ALA A C 1
ATOM 1627 O O . ALA A 1 221 ? 17.321 -3.961 -41.224 1.00 93.75 221 ALA A O 1
ATOM 1628 N N . ASN A 1 222 ? 18.799 -5.639 -41.065 1.00 94.69 222 ASN A N 1
ATOM 1629 C CA . ASN A 1 222 ? 17.870 -6.724 -41.399 1.00 94.69 222 ASN A CA 1
ATOM 1630 C C . ASN A 1 222 ? 16.760 -6.917 -40.353 1.00 94.69 222 ASN A C 1
ATOM 1632 O O . ASN A 1 222 ? 15.702 -7.436 -40.691 1.00 94.69 222 ASN A O 1
ATOM 1636 N N . MET A 1 223 ? 17.008 -6.506 -39.110 1.00 94.38 223 MET A N 1
ATOM 1637 C CA . MET A 1 223 ? 16.044 -6.532 -38.009 1.00 94.38 223 MET A CA 1
ATOM 1638 C C . MET A 1 223 ? 15.336 -5.180 -37.833 1.00 94.38 223 MET A C 1
ATOM 1640 O O . MET A 1 223 ? 14.458 -5.058 -36.989 1.00 94.38 223 MET A O 1
ATOM 1644 N N . GLY A 1 224 ? 15.715 -4.155 -38.608 1.00 95.38 224 GLY A N 1
ATOM 1645 C CA . GLY A 1 224 ? 15.159 -2.805 -38.492 1.00 95.38 224 GLY A CA 1
ATOM 1646 C C . GLY A 1 224 ? 15.535 -2.073 -37.200 1.00 95.38 224 GLY A C 1
ATOM 1647 O O . GLY A 1 224 ? 14.890 -1.086 -36.862 1.00 95.38 224 GLY A O 1
ATOM 1648 N N . LEU A 1 225 ? 16.559 -2.536 -36.474 1.00 96.38 225 LEU A N 1
ATOM 1649 C CA . LEU A 1 225 ? 16.917 -1.978 -35.170 1.00 96.38 225 LEU A CA 1
ATOM 1650 C C . LEU A 1 225 ? 17.683 -0.656 -35.295 1.00 96.38 225 LEU A C 1
ATOM 1652 O O . LEU A 1 225 ? 18.487 -0.442 -36.213 1.00 96.38 225 LEU A O 1
ATOM 1656 N N . THR A 1 226 ? 17.486 0.214 -34.309 1.00 96.75 226 THR A N 1
ATOM 1657 C CA . THR A 1 226 ? 18.339 1.385 -34.093 1.00 96.75 226 THR A CA 1
ATOM 1658 C C . THR A 1 226 ? 19.727 0.955 -33.608 1.00 96.75 226 THR A C 1
ATOM 1660 O O . THR A 1 226 ? 19.970 -0.207 -33.273 1.00 96.75 226 THR A O 1
ATOM 1663 N N . LYS A 1 227 ? 20.683 1.881 -33.586 1.00 94.75 227 LYS A N 1
ATOM 1664 C CA . LYS A 1 227 ? 22.020 1.652 -33.028 1.00 94.75 227 LYS A CA 1
ATOM 1665 C C . LYS A 1 227 ? 21.963 1.310 -31.541 1.00 94.75 227 LYS A C 1
ATOM 1667 O O . LYS A 1 227 ? 22.655 0.384 -31.135 1.00 94.75 2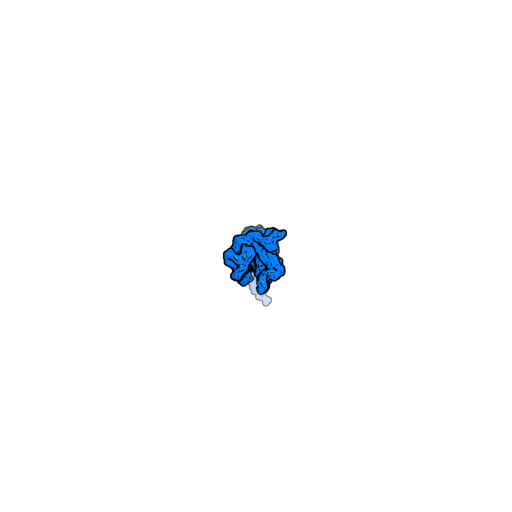27 LYS A O 1
ATOM 1672 N N . GLY A 1 228 ? 21.106 1.988 -30.776 1.00 95.06 228 GLY A N 1
ATOM 1673 C CA . GLY A 1 228 ? 20.839 1.689 -29.368 1.00 95.06 228 GLY A CA 1
ATOM 1674 C C . GLY A 1 228 ? 20.360 0.250 -29.192 1.00 95.06 228 GLY A C 1
ATOM 1675 O O . GLY A 1 228 ? 21.073 -0.547 -28.592 1.00 95.06 228 GLY A O 1
ATOM 1676 N N . ALA A 1 229 ? 19.252 -0.126 -29.842 1.00 96.75 229 ALA A N 1
ATOM 1677 C CA . ALA A 1 229 ? 18.708 -1.489 -29.772 1.00 96.75 229 ALA A CA 1
ATOM 1678 C C . ALA A 1 229 ? 19.670 -2.564 -30.300 1.00 96.75 229 ALA A C 1
ATOM 1680 O O . ALA A 1 229 ? 19.726 -3.674 -29.787 1.00 96.75 229 ALA A O 1
ATOM 1681 N N . CYS A 1 230 ? 20.476 -2.255 -31.315 1.00 95.94 230 CYS A N 1
ATOM 1682 C CA . CYS A 1 230 ? 21.482 -3.192 -31.813 1.00 95.94 230 CYS A CA 1
ATOM 1683 C C . CYS A 1 230 ? 22.635 -3.409 -30.816 1.00 95.94 230 CYS A C 1
ATOM 1685 O O . CYS A 1 230 ? 23.376 -4.379 -30.955 1.00 95.94 230 CYS A O 1
ATOM 1687 N N . THR A 1 231 ? 22.811 -2.536 -29.818 1.00 94.25 231 THR A N 1
ATOM 1688 C CA . THR A 1 231 ? 23.906 -2.652 -28.844 1.00 94.25 231 THR A CA 1
ATOM 1689 C C . THR A 1 231 ? 23.799 -3.948 -28.054 1.00 94.25 231 THR A C 1
ATOM 1691 O O . THR A 1 231 ? 24.784 -4.679 -27.980 1.00 94.25 231 THR A O 1
ATOM 1694 N N . ILE A 1 232 ? 22.606 -4.296 -27.561 1.00 95.81 232 ILE A N 1
ATOM 1695 C CA . ILE A 1 232 ? 22.422 -5.520 -26.776 1.00 95.81 232 ILE A CA 1
ATOM 1696 C C . ILE A 1 232 ? 22.652 -6.783 -27.615 1.00 95.81 232 ILE A C 1
ATOM 1698 O O . ILE A 1 232 ? 23.342 -7.699 -27.178 1.00 95.81 232 ILE A O 1
ATOM 1702 N N . VAL A 1 233 ? 22.226 -6.781 -28.884 1.00 95.75 233 VAL A N 1
ATOM 1703 C CA . VAL A 1 233 ? 22.496 -7.877 -29.835 1.00 95.75 233 VAL A CA 1
ATOM 1704 C C . VAL A 1 233 ? 24.001 -8.122 -29.982 1.00 95.75 233 VAL A C 1
ATOM 1706 O O . VAL A 1 233 ? 24.453 -9.265 -29.961 1.00 95.75 233 VAL A O 1
ATOM 1709 N N . ARG A 1 234 ? 24.780 -7.041 -30.109 1.00 93.81 234 ARG A N 1
ATOM 1710 C CA . ARG A 1 234 ? 26.239 -7.085 -30.295 1.00 93.81 234 ARG A CA 1
ATOM 1711 C C . ARG A 1 234 ? 26.995 -7.451 -29.013 1.00 93.81 234 ARG A C 1
ATOM 1713 O O . ARG A 1 234 ? 28.116 -7.944 -29.094 1.00 93.81 234 ARG A O 1
ATOM 1720 N N . ILE A 1 235 ? 26.415 -7.175 -27.847 1.00 94.56 235 ILE A N 1
ATOM 1721 C CA . ILE A 1 235 ? 26.954 -7.612 -26.554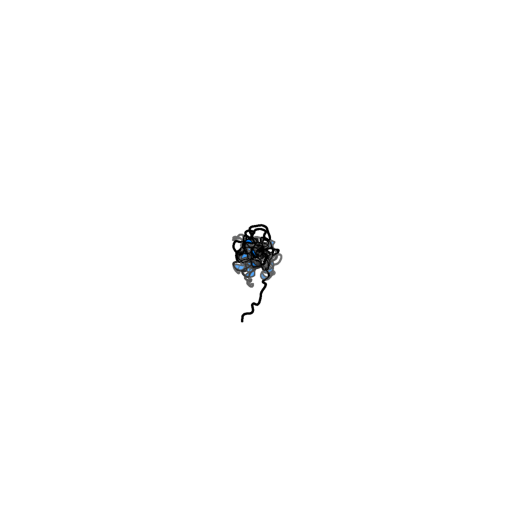 1.00 94.56 235 ILE A CA 1
ATOM 1722 C C . ILE A 1 235 ? 26.730 -9.120 -26.391 1.00 94.56 235 ILE A C 1
ATOM 1724 O O . ILE A 1 235 ? 27.676 -9.860 -26.123 1.00 94.56 235 ILE A O 1
ATOM 1728 N N . LEU A 1 236 ? 25.501 -9.589 -26.623 1.00 93.75 236 LEU A N 1
ATOM 1729 C CA . LEU A 1 236 ? 25.110 -10.988 -26.420 1.00 93.75 236 LEU A CA 1
ATOM 1730 C C . LEU A 1 236 ? 25.739 -11.956 -27.435 1.00 93.75 236 LEU A C 1
ATOM 1732 O O . LEU A 1 236 ? 26.032 -13.098 -27.089 1.00 93.75 236 LEU A O 1
ATOM 1736 N N . ASP A 1 237 ? 25.994 -11.520 -28.673 1.00 93.06 237 ASP A N 1
ATOM 1737 C CA . ASP A 1 237 ? 26.708 -12.333 -29.672 1.00 93.06 237 ASP A CA 1
ATOM 1738 C C . ASP A 1 237 ? 28.246 -12.337 -29.478 1.00 93.06 237 ASP A C 1
ATOM 1740 O O . ASP A 1 237 ? 28.971 -12.993 -30.233 1.00 93.06 237 ASP A O 1
ATOM 1744 N N . GLY A 1 238 ? 28.751 -11.607 -28.472 1.00 91.00 238 GLY A N 1
ATOM 1745 C CA . GLY A 1 238 ? 30.168 -11.518 -28.105 1.00 91.00 238 GLY A CA 1
ATOM 1746 C C . GLY A 1 238 ? 31.028 -10.687 -29.059 1.00 91.00 238 GLY A C 1
ATOM 1747 O O . GLY A 1 238 ? 32.257 -10.680 -28.964 1.00 91.00 238 GLY A O 1
ATOM 1748 N N . SER A 1 239 ? 30.414 -9.995 -30.011 1.00 91.00 239 SER A N 1
ATOM 1749 C CA . SER A 1 239 ? 31.133 -9.203 -31.003 1.00 91.00 239 SER A CA 1
ATOM 1750 C C . SER A 1 239 ? 31.520 -7.803 -30.514 1.00 91.00 239 SER A C 1
ATOM 1752 O O . SER A 1 239 ? 32.362 -7.154 -31.146 1.00 91.00 239 SER A O 1
ATOM 1754 N N . MET A 1 240 ? 30.917 -7.341 -29.414 1.00 90.56 240 MET A N 1
ATOM 1755 C CA . MET A 1 240 ? 31.272 -6.135 -28.672 1.00 90.56 240 MET A CA 1
ATOM 1756 C C . MET A 1 240 ? 31.284 -6.409 -27.155 1.00 90.56 240 MET A C 1
ATOM 1758 O O . MET A 1 240 ? 30.407 -7.117 -26.673 1.00 90.56 240 MET A O 1
ATOM 1762 N N . PRO A 1 241 ? 32.236 -5.835 -26.390 1.00 90.44 241 PRO A N 1
ATOM 1763 C CA . PRO A 1 241 ? 33.333 -4.971 -26.838 1.00 90.44 241 PRO A CA 1
ATOM 1764 C C . PRO A 1 241 ? 34.422 -5.736 -27.613 1.00 90.44 241 PRO A C 1
ATOM 1766 O O . PRO A 1 241 ? 34.937 -6.757 -27.162 1.00 90.44 241 PRO A O 1
ATOM 1769 N N . ALA A 1 242 ? 34.814 -5.233 -28.788 1.00 85.25 242 ALA A N 1
ATOM 1770 C CA . ALA A 1 242 ? 35.761 -5.921 -29.668 1.00 85.25 242 ALA A CA 1
ATOM 1771 C C . ALA A 1 242 ? 37.143 -6.107 -29.008 1.00 85.25 242 ALA A C 1
ATOM 1773 O O . ALA A 1 242 ? 37.892 -5.146 -28.821 1.00 85.25 242 ALA A O 1
ATOM 1774 N N . GLY A 1 243 ? 37.490 -7.355 -28.674 1.00 79.06 243 GLY A N 1
ATOM 1775 C CA . GLY A 1 243 ? 38.748 -7.694 -27.996 1.00 79.06 243 GLY A CA 1
ATOM 1776 C C . GLY A 1 243 ? 38.873 -7.125 -26.576 1.00 79.06 243 GLY A C 1
ATOM 1777 O O . GLY A 1 243 ? 39.989 -7.048 -26.060 1.00 79.06 243 GLY A O 1
ATOM 1778 N N . GLY A 1 244 ? 37.760 -6.685 -25.979 1.00 77.00 244 GLY A N 1
ATOM 1779 C CA . GLY A 1 244 ? 37.681 -6.166 -24.614 1.00 77.00 244 GLY A CA 1
ATOM 1780 C C . GLY A 1 244 ? 37.183 -7.206 -23.609 1.00 77.00 244 GLY A C 1
ATOM 1781 O O . GLY A 1 244 ? 36.889 -8.346 -23.966 1.00 77.00 244 GLY A O 1
ATOM 1782 N N . ALA A 1 245 ? 37.106 -6.803 -22.339 1.00 81.56 245 ALA A N 1
ATOM 1783 C CA . ALA A 1 245 ? 36.460 -7.602 -21.302 1.00 81.56 245 ALA A CA 1
ATOM 1784 C C . ALA A 1 245 ? 34.936 -7.606 -21.500 1.00 81.56 245 ALA A C 1
ATOM 1786 O O . ALA A 1 245 ? 34.363 -6.614 -21.954 1.00 81.56 245 ALA A O 1
ATOM 1787 N N . THR A 1 246 ? 34.298 -8.718 -21.140 1.00 86.19 246 THR A N 1
ATOM 1788 C CA . THR A 1 246 ? 32.838 -8.832 -21.084 1.00 86.19 246 THR A CA 1
ATOM 1789 C C . THR A 1 246 ? 32.279 -7.927 -19.990 1.00 86.19 246 THR A C 1
ATOM 1791 O O . THR A 1 246 ? 32.925 -7.734 -18.957 1.00 86.19 246 THR A O 1
ATOM 1794 N N . LEU A 1 247 ? 31.084 -7.381 -20.213 1.00 93.88 247 LEU A N 1
ATOM 1795 C CA . LEU A 1 247 ? 30.375 -6.606 -19.197 1.00 93.88 247 LEU A CA 1
ATOM 1796 C C . LEU A 1 247 ? 29.885 -7.542 -18.070 1.00 93.88 247 LEU A C 1
ATOM 1798 O O . LEU A 1 247 ? 29.608 -8.715 -18.341 1.00 93.88 247 LEU A O 1
ATOM 1802 N N . PRO A 1 248 ? 29.785 -7.057 -16.819 1.00 95.06 248 PRO A N 1
ATOM 1803 C CA . PRO A 1 248 ? 29.025 -7.721 -15.761 1.00 95.06 248 PRO A CA 1
ATOM 1804 C C . PRO A 1 248 ? 27.561 -7.923 -16.169 1.00 95.06 248 PRO A C 1
ATOM 1806 O O . PRO A 1 248 ? 27.011 -7.085 -16.880 1.00 95.06 248 PRO A O 1
ATOM 1809 N N . GLN A 1 249 ? 26.932 -9.001 -15.692 1.00 93.25 249 GLN A N 1
ATOM 1810 C CA . GLN A 1 249 ? 25.561 -9.356 -16.082 1.00 93.25 249 GLN A CA 1
ATOM 1811 C C . GLN A 1 249 ? 24.555 -8.244 -15.757 1.00 93.25 249 GLN A C 1
ATOM 1813 O O . GLN A 1 249 ? 23.810 -7.842 -16.636 1.00 93.25 249 GLN A O 1
ATOM 1818 N N . GLU A 1 250 ? 24.645 -7.653 -14.567 1.00 91.62 250 GLU A N 1
ATOM 1819 C CA . GLU A 1 250 ? 23.814 -6.521 -14.137 1.00 91.62 250 GLU A CA 1
ATOM 1820 C C . GLU A 1 250 ? 23.819 -5.358 -15.148 1.00 91.62 250 GLU A C 1
ATOM 1822 O O . GLU A 1 250 ? 22.773 -4.839 -15.516 1.00 91.62 250 GLU A O 1
ATOM 1827 N N . GLN A 1 251 ? 24.986 -5.004 -15.702 1.00 95.81 251 GLN A N 1
ATOM 1828 C CA . GLN A 1 251 ? 25.086 -3.946 -16.714 1.00 95.81 251 GLN A CA 1
ATOM 1829 C C . GLN A 1 251 ? 24.483 -4.354 -18.063 1.00 95.81 251 GLN A C 1
ATOM 1831 O O . GLN A 1 251 ? 23.992 -3.504 -18.805 1.00 95.81 251 GLN A O 1
ATOM 1836 N N . ILE A 1 252 ? 24.552 -5.641 -18.412 1.00 96.25 252 ILE A N 1
ATOM 1837 C CA . ILE A 1 252 ? 23.884 -6.177 -19.603 1.00 96.25 252 ILE A CA 1
ATOM 1838 C C . ILE A 1 252 ? 22.369 -6.077 -19.407 1.00 96.25 252 ILE A C 1
ATOM 1840 O O . ILE A 1 252 ? 21.680 -5.623 -20.320 1.00 96.25 252 ILE A O 1
ATOM 1844 N N . ASP A 1 253 ? 21.878 -6.416 -18.215 1.00 93.44 253 ASP A N 1
ATOM 1845 C CA . ASP A 1 253 ? 20.461 -6.365 -17.857 1.00 93.44 253 ASP A CA 1
ATOM 1846 C C . ASP A 1 253 ? 19.939 -4.919 -17.858 1.00 93.44 253 ASP A C 1
ATOM 1848 O O . ASP A 1 253 ? 18.884 -4.656 -18.432 1.00 93.44 253 ASP A O 1
ATOM 1852 N N . THR A 1 254 ? 20.707 -3.944 -17.349 1.00 94.62 254 THR A N 1
ATOM 1853 C CA . THR A 1 254 ? 20.384 -2.506 -17.472 1.00 94.62 254 THR A CA 1
ATOM 1854 C C . THR A 1 254 ? 20.236 -2.078 -18.935 1.00 94.62 254 THR A C 1
ATOM 1856 O O . THR A 1 254 ? 19.271 -1.406 -19.298 1.00 94.62 254 THR A O 1
ATOM 1859 N N . VAL A 1 255 ? 21.174 -2.470 -19.807 1.00 96.62 255 VAL A N 1
ATOM 1860 C CA . VAL A 1 255 ? 21.118 -2.114 -21.237 1.00 96.62 255 VAL A CA 1
ATOM 1861 C C . VAL A 1 255 ? 19.946 -2.808 -21.936 1.00 96.62 255 VAL A C 1
ATOM 1863 O O . VAL A 1 255 ? 19.307 -2.192 -22.787 1.00 96.62 255 VAL A O 1
ATOM 1866 N N . GLN A 1 256 ? 19.652 -4.065 -21.592 1.00 95.50 256 GLN A N 1
ATOM 1867 C CA . GLN A 1 256 ? 18.509 -4.809 -22.123 1.00 95.50 256 GLN A CA 1
ATOM 1868 C C . GLN A 1 256 ? 17.189 -4.141 -21.715 1.00 95.50 256 GLN A C 1
ATOM 1870 O O . GLN A 1 256 ? 16.404 -3.796 -22.597 1.00 95.50 256 GLN A O 1
ATOM 1875 N N . ARG A 1 257 ? 17.000 -3.833 -20.424 1.00 93.69 257 ARG A N 1
ATOM 1876 C CA . ARG A 1 257 ? 15.806 -3.132 -19.918 1.00 93.69 257 ARG A CA 1
ATOM 1877 C C . ARG A 1 257 ? 15.609 -1.758 -20.548 1.00 93.69 257 ARG A C 1
ATOM 1879 O O . ARG A 1 257 ? 14.495 -1.414 -20.917 1.00 93.69 257 ARG A O 1
ATOM 1886 N N . TRP A 1 258 ? 16.677 -0.989 -20.753 1.00 96.38 258 TRP A N 1
ATOM 1887 C CA . TRP A 1 258 ? 16.586 0.285 -21.477 1.00 96.38 258 TRP A CA 1
ATOM 1888 C C . TRP A 1 258 ? 16.097 0.116 -22.923 1.00 96.38 258 TRP A C 1
ATOM 1890 O O . TRP A 1 258 ? 15.309 0.925 -23.417 1.00 96.38 258 TRP A O 1
ATOM 1900 N N . VAL A 1 259 ? 16.570 -0.921 -23.625 1.00 96.56 259 VAL A N 1
ATOM 1901 C CA . VAL A 1 259 ? 16.125 -1.219 -24.995 1.00 96.56 259 VAL A CA 1
ATOM 1902 C C . VAL A 1 259 ? 14.660 -1.653 -25.008 1.00 96.56 259 VAL A C 1
ATOM 1904 O O . VAL A 1 259 ? 13.901 -1.151 -25.840 1.00 96.56 259 VAL A O 1
ATOM 1907 N N . ASP A 1 260 ? 14.264 -2.533 -24.090 1.00 93.88 260 ASP A N 1
ATOM 1908 C CA . ASP A 1 260 ? 12.893 -3.045 -23.983 1.00 93.88 260 ASP A CA 1
ATOM 1909 C C . ASP A 1 260 ? 11.908 -1.946 -23.556 1.00 93.88 260 ASP A C 1
ATOM 1911 O O . ASP A 1 260 ? 10.814 -1.847 -24.110 1.00 93.88 260 ASP A O 1
ATOM 1915 N N . GLY A 1 261 ? 12.350 -1.031 -22.689 1.00 92.50 261 GLY A N 1
ATOM 1916 C CA . GLY A 1 261 ? 11.637 0.176 -22.265 1.00 92.50 261 GLY A CA 1
ATOM 1917 C C . GLY A 1 261 ? 11.575 1.298 -23.308 1.00 92.50 261 GLY A C 1
ATOM 1918 O O . GLY A 1 261 ? 11.128 2.405 -23.012 1.00 92.50 261 GLY A O 1
ATOM 1919 N N . GLY A 1 262 ? 12.015 1.047 -24.545 1.00 94.44 262 GLY A N 1
ATOM 1920 C CA . GLY A 1 262 ? 11.829 1.976 -25.660 1.00 94.44 262 GLY A CA 1
ATOM 1921 C C . GLY A 1 262 ? 12.951 2.994 -25.863 1.00 94.44 262 GLY A C 1
ATOM 1922 O O . GLY A 1 262 ? 12.741 3.972 -26.581 1.00 94.44 262 GLY A O 1
ATOM 1923 N N . ILE A 1 263 ? 14.149 2.740 -25.322 1.00 95.69 263 ILE A N 1
ATOM 1924 C CA . ILE A 1 263 ? 15.351 3.569 -25.507 1.00 95.69 263 ILE A CA 1
ATOM 1925 C C . ILE A 1 263 ? 15.114 4.984 -24.956 1.00 95.69 263 ILE A C 1
ATOM 1927 O O . ILE A 1 263 ? 15.183 5.953 -25.701 1.00 95.69 263 ILE A O 1
ATOM 1931 N N . LEU A 1 264 ? 14.809 5.117 -23.663 1.00 95.69 264 LEU A N 1
ATOM 1932 C CA . LEU A 1 264 ? 14.547 6.414 -23.020 1.00 95.69 264 LEU A CA 1
ATOM 1933 C C . LEU A 1 264 ? 15.807 7.316 -22.953 1.00 95.69 264 LEU A C 1
ATOM 1935 O O . LEU A 1 264 ? 16.922 6.795 -22.862 1.00 95.69 264 LEU A O 1
ATOM 1939 N N . PRO A 1 265 ? 15.674 8.656 -23.026 1.00 95.56 265 PRO A N 1
ATOM 1940 C CA . PRO A 1 265 ? 16.799 9.601 -23.023 1.00 95.56 265 PRO A CA 1
ATOM 1941 C C . PRO A 1 265 ? 17.513 9.730 -21.681 1.00 95.56 265 PRO A C 1
ATOM 1943 O O . PRO A 1 265 ? 16.836 9.750 -20.641 1.00 95.56 265 PRO A O 1
#

Solvent-accessible surface area (backbone atoms only — not comparable to full-atom values): 15487 Å² total; per-residue (Å²): 141,84,86,87,76,88,82,90,80,84,86,81,84,82,75,83,79,76,68,76,76,76,75,66,97,52,62,56,50,90,48,93,48,50,73,55,70,80,85,43,37,33,77,72,21,74,78,26,39,32,75,84,38,76,33,70,74,50,51,90,47,91,50,39,34,33,37,86,78,46,37,14,65,74,22,75,92,34,35,35,63,84,45,91,32,66,69,54,60,76,72,79,48,39,35,24,26,79,83,41,38,21,74,76,20,74,93,34,34,34,61,87,46,81,31,66,67,50,50,93,42,84,50,38,35,21,31,75,81,44,33,13,73,74,20,72,93,30,35,34,63,90,40,90,31,68,69,79,46,60,88,78,51,40,35,26,31,80,82,47,35,20,70,76,21,82,91,20,62,83,38,76,86,43,42,41,27,33,70,79,55,40,32,59,54,33,51,76,67,47,49,39,87,69,39,17,26,75,95,74,15,42,96,76,35,30,57,89,38,70,75,40,30,71,36,78,21,83,89,34,45,92,77,70,29,25,35,45,55,35,46,54,58,34,42,76,72,64,64,37,45,75,96,53,75,80,76,58,65,69,61,51,50,47,48,43,44,15,43,75,62,67,61,41,100

Sequence (265 aa):
MKVRVGWLAAAVWLVPLWAAACTPEFEDCQQPGDEDENGYADCDDRACWVVGGGCQEVCDSTFDEDADGAYGCFDDDCWVAGGSCKEVCGSGFDEDGDGSSDCDDSDCWVKGGACQEVCASEQDEDGDGFAGCLDDDCWYADGPCAEACSGLNDEDGDGLFDCDDPDCLDAEVCIPTFNADVQPIFLVHCSKAGCHEGDVPAAGMSVQRYDDMLKPSYYCANMGLTKGACTIVRILDGSMPAGGATLPQEQIDTVQRWVDGGILP

Radius of gyration: 46.29 Å; Cα contacts (8 Å, |Δi|>4): 459; chains: 1; bounding box: 93×35×162 Å

Mean predicted aligned error: 11.41 Å